Protein AF-A0A3A4P1K6-F1 (afdb_monomer_lite)

Structure (mmCIF, N/CA/C/O backbone):
data_AF-A0A3A4P1K6-F1
#
_entry.id   AF-A0A3A4P1K6-F1
#
loop_
_atom_site.group_PDB
_atom_site.id
_atom_site.type_symbol
_atom_site.label_atom_id
_atom_site.label_alt_id
_atom_site.label_comp_id
_atom_site.label_asym_id
_atom_site.label_entity_id
_atom_site.label_seq_id
_atom_site.pdbx_PDB_ins_code
_atom_site.Cartn_x
_atom_site.Cartn_y
_atom_site.Cartn_z
_atom_site.occupancy
_atom_site.B_iso_or_equiv
_atom_site.auth_seq_id
_atom_site.auth_comp_id
_atom_site.auth_asym_id
_atom_site.auth_atom_id
_atom_site.pdbx_PDB_model_num
ATOM 1 N N . MET A 1 1 ? 15.057 14.856 18.642 1.00 38.28 1 MET A N 1
ATOM 2 C CA . MET A 1 1 ? 14.436 14.208 19.822 1.00 38.28 1 MET A CA 1
ATOM 3 C C . MET A 1 1 ? 13.880 12.799 19.556 1.00 38.28 1 MET A C 1
ATOM 5 O O . MET A 1 1 ? 13.454 12.156 20.499 1.00 38.28 1 MET A O 1
ATOM 9 N N . VAL A 1 2 ? 13.938 12.280 18.318 1.00 32.97 2 VAL A N 1
ATOM 10 C CA . VAL A 1 2 ? 13.450 10.927 17.950 1.00 32.97 2 VAL A CA 1
ATOM 11 C C . VAL A 1 2 ? 14.567 9.862 17.960 1.00 32.97 2 VAL A C 1
ATOM 13 O O . VAL A 1 2 ? 14.297 8.675 18.072 1.00 32.97 2 VAL A O 1
ATOM 16 N N . HIS A 1 3 ? 15.840 10.274 17.950 1.00 30.36 3 HIS A N 1
ATOM 17 C CA . HIS A 1 3 ? 16.989 9.355 17.954 1.00 30.36 3 HIS A CA 1
ATOM 18 C C . HIS A 1 3 ? 17.374 8.797 19.338 1.00 30.36 3 HIS A C 1
ATOM 20 O O . HIS A 1 3 ? 18.148 7.850 19.410 1.00 30.36 3 HIS A O 1
ATOM 26 N N . VAL A 1 4 ? 16.843 9.361 20.430 1.00 37.28 4 VAL A N 1
ATOM 27 C CA . VAL A 1 4 ? 17.218 8.965 21.805 1.00 37.28 4 VAL A CA 1
ATOM 28 C C . VAL A 1 4 ? 16.285 7.876 22.359 1.00 37.28 4 VAL A C 1
ATOM 30 O O . VAL A 1 4 ? 16.738 6.984 23.067 1.00 37.28 4 VAL A O 1
ATOM 33 N N . PHE A 1 5 ? 15.017 7.840 21.931 1.00 34.97 5 PHE A N 1
ATOM 34 C CA . PHE A 1 5 ? 14.046 6.829 22.383 1.00 34.97 5 PHE A CA 1
ATOM 35 C C . PHE A 1 5 ? 14.294 5.419 21.819 1.00 34.97 5 PHE A C 1
ATOM 37 O O . PHE A 1 5 ? 13.953 4.421 22.458 1.00 34.97 5 PHE A O 1
ATOM 44 N N . PHE A 1 6 ? 14.941 5.310 20.654 1.00 35.50 6 PHE A N 1
ATOM 45 C CA . PHE A 1 6 ? 15.318 4.007 20.095 1.00 35.50 6 PHE A CA 1
ATOM 46 C C . PHE A 1 6 ? 16.500 3.364 20.828 1.00 35.50 6 PHE A C 1
ATOM 48 O O . PHE A 1 6 ? 16.615 2.141 20.845 1.00 35.50 6 PHE A O 1
ATOM 55 N N . HIS A 1 7 ? 17.350 4.166 21.475 1.00 33.75 7 HIS A N 1
ATOM 56 C CA . HIS A 1 7 ? 18.523 3.652 22.175 1.00 33.75 7 HIS A CA 1
ATOM 57 C C . HIS A 1 7 ? 18.206 3.208 23.613 1.00 33.75 7 HIS A C 1
ATOM 59 O O . HIS A 1 7 ? 18.855 2.298 24.120 1.00 33.75 7 HIS A O 1
ATOM 65 N N . GLU A 1 8 ? 17.198 3.801 24.259 1.00 35.41 8 GLU A N 1
ATOM 66 C CA . GLU A 1 8 ? 16.856 3.511 25.662 1.00 35.41 8 GLU A CA 1
ATOM 67 C C . GLU A 1 8 ? 15.948 2.275 25.826 1.00 35.41 8 GLU A C 1
ATOM 69 O O . GLU A 1 8 ? 15.990 1.580 26.843 1.00 35.41 8 GLU A O 1
ATOM 74 N N . THR A 1 9 ? 15.172 1.933 24.791 1.00 38.62 9 THR A N 1
ATOM 75 C CA . THR A 1 9 ? 14.277 0.761 24.818 1.00 38.62 9 THR A CA 1
ATOM 76 C C . THR A 1 9 ? 15.032 -0.560 24.601 1.00 38.62 9 THR A C 1
ATOM 78 O O . THR A 1 9 ? 14.600 -1.611 25.076 1.00 38.62 9 THR A O 1
ATOM 81 N N . ILE A 1 10 ? 16.192 -0.524 23.935 1.00 42.84 10 ILE A N 1
ATOM 82 C CA . ILE A 1 10 ? 17.020 -1.717 23.695 1.00 42.84 10 ILE A CA 1
ATOM 83 C C . ILE A 1 10 ? 17.892 -2.033 24.923 1.00 42.84 10 ILE A C 1
ATOM 85 O O . ILE A 1 10 ? 18.035 -3.196 25.287 1.00 42.84 10 ILE A O 1
ATOM 89 N N . THR A 1 11 ? 18.403 -1.034 25.645 1.00 40.47 11 THR A N 1
ATOM 90 C CA . THR A 1 11 ? 19.267 -1.265 26.820 1.00 40.47 11 THR A CA 1
ATOM 91 C C . THR A 1 11 ? 18.530 -1.715 28.082 1.00 40.47 11 THR A C 1
ATOM 93 O O . THR A 1 11 ? 19.155 -2.335 28.936 1.00 40.47 11 THR A O 1
ATOM 96 N N . ARG A 1 12 ? 17.218 -1.470 28.228 1.00 37.78 12 ARG A N 1
ATOM 97 C CA . ARG A 1 12 ? 16.464 -1.955 29.406 1.00 37.78 12 ARG A CA 1
ATOM 98 C C . ARG A 1 12 ? 16.020 -3.417 29.328 1.00 37.78 12 ARG A C 1
ATOM 100 O O . ARG A 1 12 ? 15.840 -4.028 30.374 1.00 37.78 12 ARG A O 1
ATOM 107 N N . ASN A 1 13 ? 15.861 -3.978 28.127 1.00 38.31 13 ASN A N 1
ATOM 108 C CA . ASN A 1 13 ? 15.408 -5.367 27.950 1.00 38.31 13 ASN A CA 1
ATOM 109 C C . ASN A 1 13 ? 16.526 -6.349 27.594 1.00 38.31 13 ASN A C 1
ATOM 111 O O . ASN A 1 13 ? 16.340 -7.557 27.730 1.00 38.31 13 ASN A O 1
ATOM 115 N N . TYR A 1 14 ? 17.694 -5.854 27.192 1.00 40.91 14 TYR A N 1
ATOM 116 C CA . TYR A 1 14 ? 18.878 -6.677 27.015 1.00 40.91 14 TYR A CA 1
ATOM 117 C C . TYR A 1 14 ? 19.865 -6.319 28.115 1.00 40.91 14 TYR A C 1
ATOM 119 O O . TYR A 1 14 ? 20.576 -5.321 28.041 1.00 40.91 14 TYR A O 1
ATOM 127 N N . ASN A 1 15 ? 19.886 -7.148 29.158 1.00 38.94 15 ASN A N 1
ATOM 128 C CA . ASN A 1 15 ? 20.942 -7.163 30.159 1.00 38.94 15 ASN A CA 1
ATOM 129 C C . ASN A 1 15 ? 22.229 -7.632 29.455 1.00 38.94 15 ASN A C 1
ATOM 131 O O . ASN A 1 15 ? 22.574 -8.810 29.501 1.00 38.94 15 ASN A O 1
ATOM 135 N N . ILE A 1 16 ? 22.862 -6.742 28.688 1.00 43.25 16 ILE A N 1
ATOM 136 C CA . ILE A 1 16 ? 24.148 -6.993 28.045 1.00 43.25 16 ILE A CA 1
ATOM 137 C C . ILE A 1 16 ? 25.191 -6.753 29.137 1.00 43.25 16 ILE A C 1
ATOM 139 O O . ILE A 1 16 ? 25.389 -5.598 29.524 1.00 43.25 16 ILE A O 1
ATOM 143 N N . PRO A 1 17 ? 25.843 -7.795 29.683 1.00 39.28 17 PRO A N 1
ATOM 144 C CA . PRO A 1 17 ? 26.952 -7.562 30.584 1.00 39.28 17 PRO A CA 1
ATOM 145 C C . PRO A 1 17 ? 28.043 -6.834 29.796 1.00 39.28 17 PRO A C 1
ATOM 147 O O . PRO A 1 17 ? 28.541 -7.334 28.785 1.00 39.28 17 PRO A O 1
ATOM 150 N N . PHE A 1 18 ? 28.403 -5.638 30.259 1.00 39.28 18 PHE A N 1
ATOM 151 C CA . PHE A 1 18 ? 29.673 -5.015 29.911 1.00 39.28 18 PHE A CA 1
ATOM 152 C C . PHE A 1 18 ? 30.771 -6.003 30.311 1.00 39.28 18 PHE A C 1
ATOM 154 O O . PHE A 1 18 ? 31.048 -6.186 31.497 1.00 39.28 18 PHE A O 1
ATOM 161 N N . TYR A 1 19 ? 31.358 -6.687 29.329 1.00 38.16 19 TYR A N 1
ATOM 162 C CA . TYR A 1 19 ? 32.523 -7.519 29.580 1.00 38.16 19 TYR A CA 1
ATOM 163 C C . TYR A 1 19 ? 33.669 -6.609 30.009 1.00 38.16 19 TYR A C 1
ATOM 165 O O . TYR A 1 19 ? 34.146 -5.766 29.248 1.00 38.16 19 TYR A O 1
ATOM 173 N N . HIS A 1 20 ? 34.060 -6.785 31.269 1.00 38.12 20 HIS A N 1
ATOM 174 C CA . HIS A 1 20 ? 35.291 -6.272 31.833 1.00 38.12 20 HIS A CA 1
ATOM 175 C C . HIS A 1 20 ? 36.467 -6.537 30.889 1.00 38.12 20 HIS A C 1
ATOM 177 O O . HIS A 1 20 ? 36.615 -7.620 30.324 1.00 38.12 20 HIS A O 1
ATOM 183 N N . SER A 1 21 ? 37.307 -5.517 30.770 1.00 40.03 21 SER A N 1
ATOM 184 C CA . SER A 1 21 ? 38.671 -5.552 30.264 1.00 40.03 21 SER A CA 1
ATOM 185 C C . SER A 1 21 ? 39.381 -6.866 30.617 1.00 40.03 21 SER A C 1
ATOM 187 O O . SER A 1 21 ? 39.656 -7.143 31.784 1.00 40.03 21 SER A O 1
ATOM 189 N N . TYR A 1 22 ? 39.698 -7.670 29.600 1.00 44.75 22 TYR A N 1
ATOM 190 C CA . TYR A 1 22 ? 40.575 -8.828 29.757 1.00 44.75 22 TYR A CA 1
ATOM 191 C C . TYR A 1 22 ? 42.005 -8.351 30.062 1.00 44.75 22 TYR A C 1
ATOM 193 O O . TYR A 1 22 ? 42.469 -7.401 29.422 1.00 44.75 22 TYR A O 1
ATOM 201 N N . PRO A 1 23 ? 42.734 -8.989 30.995 1.00 42.12 23 PRO A N 1
ATOM 202 C CA . PRO A 1 23 ? 44.158 -8.734 31.140 1.00 42.12 23 PRO A CA 1
ATOM 203 C C . PRO A 1 23 ? 44.876 -9.167 29.857 1.00 42.12 23 PRO A C 1
ATOM 205 O O . PRO A 1 23 ? 44.583 -10.218 29.285 1.00 42.12 23 PRO A O 1
ATOM 208 N N . ALA A 1 24 ? 45.813 -8.339 29.398 1.00 42.47 24 ALA A N 1
ATOM 209 C CA . ALA A 1 24 ? 46.691 -8.670 28.288 1.00 42.47 24 ALA A CA 1
ATOM 210 C C . ALA A 1 24 ? 47.505 -9.926 28.642 1.00 42.47 24 ALA A C 1
ATOM 212 O O . ALA A 1 24 ? 48.348 -9.891 29.538 1.00 42.47 24 ALA A O 1
ATOM 213 N N . PHE A 1 25 ? 47.246 -11.038 27.951 1.00 45.03 25 PHE A N 1
ATOM 214 C CA . PHE A 1 25 ? 48.090 -12.227 28.031 1.00 45.03 25 PHE A CA 1
ATOM 215 C C . PHE A 1 25 ? 49.339 -12.013 27.163 1.00 45.03 25 PHE A C 1
ATOM 217 O O . PHE A 1 25 ? 49.200 -11.744 25.966 1.00 45.03 25 PHE A O 1
ATOM 224 N N . PRO A 1 26 ? 50.559 -12.133 27.716 1.00 44.44 26 PRO A N 1
ATOM 225 C CA . PRO A 1 26 ? 51.767 -12.101 26.913 1.00 44.44 26 PRO A CA 1
ATOM 226 C C . PRO A 1 26 ? 51.934 -13.452 26.203 1.00 44.44 26 PRO A C 1
ATOM 228 O O . PRO A 1 26 ? 52.017 -14.492 26.846 1.00 44.44 26 PRO A O 1
ATOM 231 N N . GLY A 1 27 ? 51.969 -13.419 24.869 1.00 48.94 27 GLY A N 1
ATOM 232 C CA . GLY A 1 27 ? 52.688 -14.367 24.006 1.00 48.94 27 GLY A CA 1
ATOM 233 C C . GLY A 1 27 ? 52.642 -15.863 24.344 1.00 48.94 27 GLY A C 1
ATOM 234 O O . GLY A 1 27 ? 53.700 -16.475 24.454 1.00 48.94 27 GLY A O 1
ATOM 235 N N . GLY A 1 28 ? 51.456 -16.467 24.441 1.00 49.53 28 GLY A N 1
ATOM 236 C CA . GLY A 1 28 ? 51.294 -17.925 24.476 1.00 49.53 28 GLY A CA 1
ATOM 237 C C . GLY A 1 28 ? 50.147 -18.364 23.570 1.00 49.53 28 GLY A C 1
ATOM 238 O O . GLY A 1 28 ? 49.066 -17.778 23.629 1.00 49.53 28 GLY A O 1
ATOM 239 N N . GLU A 1 29 ? 50.377 -19.360 22.709 1.00 52.00 29 GLU A N 1
ATOM 240 C CA . GLU A 1 29 ? 49.327 -19.967 21.885 1.00 52.00 29 GLU A CA 1
ATOM 241 C C . GLU A 1 29 ? 48.167 -20.426 22.780 1.00 52.00 29 GLU A C 1
ATOM 243 O O . GLU A 1 29 ? 48.364 -21.158 23.752 1.00 52.00 29 GLU A O 1
ATOM 248 N N . ALA A 1 30 ? 46.951 -19.960 22.481 1.00 53.09 30 ALA A N 1
ATOM 249 C CA . ALA A 1 30 ? 45.772 -20.345 23.244 1.00 53.09 30 ALA A CA 1
ATOM 250 C C . ALA A 1 30 ? 45.588 -21.875 23.159 1.00 53.09 30 ALA A C 1
ATOM 252 O O . ALA A 1 30 ? 45.584 -22.415 22.050 1.00 53.09 30 ALA A O 1
ATOM 253 N N . PRO A 1 31 ? 45.418 -22.587 24.290 1.00 57.72 31 PRO A N 1
ATOM 254 C CA . PRO A 1 31 ? 45.276 -24.039 24.285 1.00 57.72 31 PRO A CA 1
ATOM 255 C C . PRO A 1 31 ? 44.075 -24.456 23.424 1.00 57.72 31 PRO A C 1
ATOM 257 O O . PRO A 1 31 ? 43.012 -23.839 23.506 1.00 57.72 31 PRO A O 1
ATOM 260 N N . ASN A 1 32 ? 44.231 -25.511 22.614 1.00 56.47 32 ASN A N 1
ATOM 261 C CA . ASN A 1 32 ? 43.241 -25.962 21.619 1.00 56.47 32 ASN A CA 1
ATOM 262 C C . ASN A 1 32 ? 41.803 -26.090 22.171 1.00 56.47 32 ASN A C 1
ATOM 264 O O . ASN A 1 32 ? 40.848 -25.752 21.473 1.00 56.47 32 ASN A O 1
ATOM 268 N N . GLY A 1 33 ? 41.636 -26.460 23.447 1.00 55.09 33 GLY A N 1
ATOM 269 C CA . GLY A 1 33 ? 40.322 -26.541 24.101 1.00 55.09 33 GLY A CA 1
ATOM 270 C C . GLY A 1 33 ? 39.613 -25.193 24.311 1.00 55.09 33 GLY A C 1
ATOM 271 O O . GLY A 1 33 ? 38.386 -25.145 24.352 1.00 55.09 33 GLY A O 1
ATOM 272 N N . LEU A 1 34 ? 40.346 -24.076 24.390 1.00 52.12 34 LEU A N 1
ATOM 273 C CA . LEU A 1 34 ? 39.760 -22.733 24.483 1.00 52.12 34 LEU A CA 1
ATOM 274 C C . LEU A 1 34 ? 39.200 -22.276 23.127 1.00 52.12 34 LEU A C 1
ATOM 276 O O . LEU A 1 34 ? 38.174 -21.602 23.073 1.00 52.12 34 LEU A O 1
ATOM 280 N N . ARG A 1 35 ? 39.850 -22.693 22.033 1.00 53.69 35 ARG A N 1
ATOM 281 C CA . ARG A 1 35 ? 39.413 -22.442 20.653 1.00 53.69 35 ARG A CA 1
ATOM 282 C C . ARG A 1 35 ? 38.149 -23.233 20.312 1.00 53.69 35 ARG A C 1
ATOM 284 O O . ARG A 1 35 ? 37.217 -22.661 19.756 1.00 53.69 35 ARG A O 1
ATOM 291 N N . GLU A 1 36 ? 38.081 -24.505 20.706 1.00 53.84 36 GLU A N 1
ATOM 292 C CA . GLU A 1 36 ? 36.876 -25.332 20.548 1.00 53.84 36 GLU A CA 1
ATOM 293 C C . GLU A 1 36 ? 35.729 -24.866 21.453 1.00 53.84 36 GLU A C 1
ATOM 295 O O . GLU A 1 36 ? 34.590 -24.786 21.002 1.00 53.84 36 GLU A O 1
ATOM 300 N N . SER A 1 37 ? 36.015 -24.468 22.697 1.00 50.69 37 SER A N 1
ATOM 301 C CA . SER A 1 37 ? 35.022 -23.885 23.612 1.00 50.69 37 SER A CA 1
ATOM 302 C C . SER A 1 37 ? 34.452 -22.564 23.081 1.00 50.69 37 SER A C 1
ATOM 304 O O . SER A 1 37 ? 33.232 -22.392 23.031 1.00 50.69 37 SER A O 1
ATOM 306 N N . MET A 1 38 ? 35.300 -21.651 22.591 1.00 52.09 38 MET A N 1
ATOM 307 C CA . MET A 1 38 ? 34.845 -20.409 21.956 1.00 52.09 38 MET A CA 1
ATOM 308 C C . MET A 1 38 ? 34.076 -20.675 20.660 1.00 52.09 38 MET A C 1
ATOM 310 O O . MET A 1 38 ? 33.035 -20.056 20.456 1.00 52.09 38 MET A O 1
ATOM 314 N N . SER A 1 39 ? 34.528 -21.612 19.818 1.00 53.00 39 SER A N 1
ATOM 315 C CA . SER A 1 39 ? 33.826 -21.969 18.579 1.00 53.00 39 SER A CA 1
ATOM 316 C C . SER A 1 39 ? 32.454 -22.581 18.859 1.00 53.00 39 SER A C 1
ATOM 318 O O . SER A 1 39 ? 31.478 -22.170 18.237 1.00 53.00 39 SER A O 1
ATOM 320 N N . ASN A 1 40 ? 32.359 -23.491 19.833 1.00 54.59 40 ASN A N 1
ATOM 321 C CA . ASN A 1 40 ? 31.102 -24.117 20.241 1.00 54.59 40 ASN A CA 1
ATOM 322 C C . ASN A 1 40 ? 30.148 -23.097 20.875 1.00 54.59 40 ASN A C 1
ATOM 324 O O . ASN A 1 40 ? 28.950 -23.115 20.594 1.00 54.59 40 ASN A O 1
ATOM 328 N N . THR A 1 41 ? 30.661 -22.154 21.668 1.00 57.19 41 THR A N 1
ATOM 329 C CA . THR A 1 41 ? 29.849 -21.084 22.268 1.00 57.19 41 THR A CA 1
ATOM 330 C C . THR A 1 41 ? 29.339 -20.111 21.200 1.00 57.19 41 THR A C 1
ATOM 332 O O . THR A 1 41 ? 28.170 -19.727 21.229 1.00 57.19 41 THR A O 1
ATOM 335 N N . LEU A 1 42 ? 30.165 -19.776 20.201 1.00 56.50 42 LEU A N 1
ATOM 336 C CA . LEU A 1 42 ? 29.775 -18.929 19.071 1.00 56.50 42 LEU A CA 1
ATOM 337 C C . LEU A 1 42 ? 28.679 -19.594 18.226 1.00 56.50 42 LEU A C 1
ATOM 339 O O . LEU A 1 42 ? 27.669 -18.960 17.929 1.00 56.50 42 LEU A O 1
ATOM 343 N N . THR A 1 43 ? 28.815 -20.883 17.895 1.00 60.31 43 THR A N 1
ATOM 344 C CA . THR A 1 43 ? 27.784 -21.628 17.154 1.00 60.31 43 THR A CA 1
ATOM 345 C C . THR A 1 43 ? 26.493 -21.799 17.950 1.00 60.31 43 THR A C 1
ATOM 347 O O . THR A 1 43 ? 25.412 -21.656 17.383 1.00 60.31 43 THR A O 1
ATOM 350 N N . THR A 1 44 ? 26.575 -22.041 19.262 1.00 61.84 44 THR A N 1
ATOM 351 C CA . THR A 1 44 ? 25.380 -22.196 20.114 1.00 61.84 44 THR A CA 1
ATOM 352 C C . THR A 1 44 ? 24.626 -20.873 20.263 1.00 61.84 44 THR A C 1
ATOM 354 O O . THR A 1 44 ? 23.399 -20.852 20.169 1.00 61.84 44 THR A O 1
ATOM 357 N N . ASN A 1 45 ? 25.346 -19.756 20.412 1.00 62.50 45 ASN A N 1
ATOM 358 C CA . ASN A 1 45 ? 24.743 -18.422 20.445 1.00 62.50 45 ASN A CA 1
ATOM 359 C C . ASN A 1 45 ? 24.126 -18.054 19.087 1.00 62.50 45 ASN A C 1
ATOM 361 O O . ASN A 1 45 ? 22.980 -17.623 19.044 1.00 62.50 45 ASN A O 1
ATOM 365 N N . THR A 1 46 ? 24.812 -18.349 17.977 1.00 67.50 46 THR A N 1
ATOM 366 C CA . THR A 1 46 ? 24.296 -18.086 16.621 1.00 67.50 46 THR A CA 1
ATOM 367 C C . THR A 1 46 ? 23.027 -18.894 16.323 1.00 67.50 46 THR A C 1
ATOM 369 O O . THR A 1 46 ? 22.073 -18.364 15.758 1.00 67.50 46 THR A O 1
ATOM 372 N N . MET A 1 47 ? 22.965 -20.167 16.734 1.00 65.25 47 MET A N 1
ATOM 373 C CA . MET A 1 47 ? 21.755 -20.986 16.581 1.00 65.25 47 MET A CA 1
ATOM 374 C C . MET A 1 47 ? 20.599 -20.487 17.456 1.00 65.25 47 MET A C 1
ATOM 376 O O . MET A 1 47 ? 19.448 -20.479 17.013 1.00 65.25 47 MET A O 1
ATOM 380 N N . LYS A 1 48 ? 20.891 -20.034 18.681 1.00 70.81 48 LYS A N 1
ATOM 381 C CA . LYS A 1 48 ? 19.889 -19.437 19.570 1.00 70.81 48 LYS A CA 1
ATOM 382 C C . LYS A 1 48 ? 19.331 -18.143 18.974 1.00 70.81 48 LYS A C 1
ATOM 384 O O . LYS A 1 48 ? 18.110 -17.995 18.914 1.00 70.81 48 LYS A O 1
ATOM 389 N N . ASP A 1 49 ? 20.184 -17.276 18.443 1.00 74.44 49 ASP A N 1
ATOM 390 C CA . ASP A 1 49 ? 19.779 -16.024 17.797 1.00 74.44 49 ASP A CA 1
ATOM 391 C C . ASP A 1 49 ? 18.963 -16.276 16.521 1.00 74.44 49 ASP A C 1
ATOM 393 O O . ASP A 1 49 ? 17.934 -15.632 16.303 1.00 74.44 49 ASP A O 1
ATOM 397 N N . LEU A 1 50 ? 19.341 -17.285 15.727 1.00 77.31 50 LEU A N 1
ATOM 398 C CA . LEU A 1 50 ? 18.576 -17.708 14.554 1.00 77.31 50 LEU A CA 1
ATOM 399 C C . LEU A 1 50 ? 17.180 -18.223 14.941 1.00 77.31 50 LEU A C 1
ATOM 401 O O . LEU A 1 50 ? 16.194 -17.874 14.295 1.00 77.31 50 LEU A O 1
ATOM 405 N N . SER A 1 51 ? 17.074 -19.016 16.012 1.00 79.25 51 SER A N 1
ATOM 406 C CA . SER A 1 51 ? 15.787 -19.543 16.490 1.00 79.25 51 SER A CA 1
ATOM 407 C C . SER A 1 51 ? 14.857 -18.438 17.010 1.00 79.25 51 SER A C 1
ATOM 409 O O . SER A 1 51 ? 13.650 -18.462 16.758 1.00 79.25 51 SER A O 1
ATOM 411 N N . ILE A 1 52 ? 15.420 -17.424 17.678 1.00 82.56 52 ILE A N 1
ATOM 412 C CA . ILE A 1 52 ? 14.684 -16.242 18.141 1.00 82.56 52 ILE A CA 1
ATOM 413 C C . ILE A 1 52 ? 14.207 -15.427 16.937 1.00 82.56 52 ILE A C 1
ATOM 415 O O . ILE A 1 52 ? 13.036 -15.049 16.879 1.00 82.56 52 ILE A O 1
ATOM 419 N N . LEU A 1 53 ? 15.076 -15.209 15.945 1.00 80.31 53 LEU A N 1
ATOM 420 C CA . LEU A 1 53 ? 14.725 -14.515 14.709 1.00 80.31 53 LEU A CA 1
ATOM 421 C C . LEU A 1 53 ? 13.595 -15.235 13.963 1.00 80.31 53 LEU A C 1
ATOM 423 O O . LEU A 1 53 ? 12.600 -14.604 13.616 1.00 80.31 53 LEU A O 1
ATOM 427 N N . GLN A 1 54 ? 13.700 -16.552 13.769 1.00 82.94 54 GLN A N 1
ATOM 428 C CA . GLN A 1 54 ? 12.665 -17.359 13.114 1.00 82.94 54 GLN A CA 1
ATOM 429 C C . GLN A 1 54 ? 11.323 -17.267 13.842 1.00 82.94 54 GLN A C 1
ATOM 431 O O . GLN A 1 54 ? 10.290 -17.066 13.205 1.00 82.94 54 GLN A O 1
ATOM 436 N N . LYS A 1 55 ? 11.328 -17.354 15.178 1.00 86.44 55 LYS A N 1
ATOM 437 C CA . LYS A 1 55 ? 10.113 -17.211 15.987 1.00 86.44 55 LYS A CA 1
ATOM 438 C C . LYS A 1 55 ? 9.498 -15.818 15.842 1.00 86.44 55 LYS A C 1
ATOM 440 O O . LYS A 1 55 ? 8.283 -15.698 15.699 1.00 86.44 55 LYS A O 1
ATOM 445 N N . ASN A 1 56 ? 10.321 -14.772 15.835 1.00 83.69 56 ASN A N 1
ATOM 446 C CA . ASN A 1 56 ? 9.859 -13.397 15.652 1.00 83.69 56 ASN A CA 1
ATOM 447 C C . ASN A 1 56 ? 9.262 -13.179 14.257 1.00 83.69 56 ASN A C 1
ATOM 449 O O . ASN A 1 56 ? 8.199 -12.574 14.141 1.00 83.69 56 ASN A O 1
ATOM 453 N N . VAL A 1 57 ? 9.891 -13.725 13.213 1.00 82.62 57 VAL A N 1
ATOM 454 C CA . VAL A 1 57 ? 9.371 -13.676 11.839 1.00 82.62 57 VAL A CA 1
ATOM 455 C C . VAL A 1 57 ? 8.057 -14.449 11.723 1.00 82.62 57 VAL A C 1
ATOM 457 O O . VAL A 1 57 ? 7.099 -13.930 11.161 1.00 82.62 57 VAL A O 1
ATOM 460 N N . ALA A 1 58 ? 7.961 -15.650 12.298 1.00 85.38 58 ALA A N 1
ATOM 461 C CA . ALA A 1 58 ? 6.726 -16.432 12.284 1.00 85.38 58 ALA A CA 1
ATOM 462 C C . ALA A 1 58 ? 5.575 -15.701 12.996 1.00 85.38 58 ALA A C 1
ATOM 464 O O . ALA A 1 58 ? 4.463 -15.633 12.472 1.00 85.38 58 ALA A O 1
ATOM 465 N N . ASN A 1 59 ? 5.851 -15.091 14.153 1.00 86.56 59 ASN A N 1
ATOM 466 C CA . ASN A 1 59 ? 4.881 -14.264 14.872 1.00 86.56 59 ASN A CA 1
ATOM 467 C C . ASN A 1 59 ? 4.453 -13.044 14.049 1.00 86.56 59 ASN A C 1
ATOM 469 O O . ASN A 1 59 ? 3.272 -12.702 14.026 1.00 86.56 59 ASN A O 1
ATOM 473 N N . PHE A 1 60 ? 5.400 -12.407 13.358 1.00 83.56 60 PHE A N 1
ATOM 474 C CA . PHE A 1 60 ? 5.125 -11.281 12.477 1.00 83.56 60 PHE A CA 1
ATOM 475 C C . PHE A 1 60 ? 4.200 -11.681 11.319 1.00 83.56 60 PHE A C 1
ATOM 477 O O . PHE A 1 60 ? 3.167 -11.048 11.113 1.00 83.56 60 PHE A O 1
ATOM 484 N N . VAL A 1 61 ? 4.530 -12.761 10.604 1.00 86.12 61 VAL A N 1
ATOM 485 C CA . VAL A 1 61 ? 3.726 -13.279 9.483 1.00 86.12 61 VAL A CA 1
ATOM 486 C C . VAL A 1 61 ? 2.327 -13.662 9.951 1.00 86.12 61 VAL A C 1
ATOM 488 O O . VAL A 1 61 ? 1.346 -13.316 9.297 1.00 86.12 61 VAL A O 1
ATOM 491 N N . ARG A 1 62 ? 2.219 -14.328 11.105 1.00 89.12 62 ARG A N 1
ATOM 492 C CA . ARG A 1 62 ? 0.928 -14.676 11.698 1.00 89.12 62 ARG A CA 1
ATOM 493 C C . ARG A 1 62 ? 0.093 -13.430 11.988 1.00 89.12 62 ARG A C 1
ATOM 495 O O . ARG A 1 62 ? -1.056 -13.373 11.569 1.00 89.12 62 ARG A O 1
ATOM 502 N N . ARG A 1 63 ? 0.672 -12.421 12.644 1.00 87.69 63 ARG A N 1
ATOM 503 C CA . ARG A 1 63 ? -0.031 -11.170 12.963 1.00 87.69 63 ARG A CA 1
ATOM 504 C C . ARG A 1 63 ? -0.451 -10.415 11.706 1.00 87.69 63 ARG A C 1
ATOM 506 O O . ARG A 1 63 ? -1.564 -9.910 11.633 1.00 87.69 63 ARG A O 1
ATOM 513 N N . TYR A 1 64 ? 0.409 -10.385 10.694 1.00 86.81 64 TYR A N 1
ATOM 514 C CA . TYR A 1 64 ? 0.079 -9.818 9.392 1.00 86.81 64 TYR A CA 1
ATOM 515 C C . TYR A 1 64 ? -1.110 -10.544 8.743 1.00 86.81 64 TYR A C 1
ATOM 517 O O . TYR A 1 64 ? -2.058 -9.895 8.307 1.00 86.81 64 TYR A O 1
ATOM 525 N N . ALA A 1 65 ? -1.105 -11.881 8.738 1.00 87.06 65 ALA A N 1
ATOM 526 C CA . ALA A 1 65 ? -2.207 -12.683 8.211 1.00 87.06 65 ALA A CA 1
ATOM 527 C C . ALA A 1 65 ? -3.510 -12.471 8.996 1.00 87.06 65 ALA A C 1
ATOM 529 O O . ALA A 1 65 ? -4.568 -12.373 8.386 1.00 87.06 65 ALA A O 1
ATOM 530 N N . GLU A 1 66 ? -3.443 -12.343 10.323 1.00 89.94 66 GLU A N 1
ATOM 531 C CA . GLU A 1 66 ? -4.596 -12.028 11.176 1.00 89.94 66 GLU A CA 1
ATOM 532 C C . GLU A 1 66 ? -5.191 -10.648 10.844 1.00 89.94 66 GLU A C 1
ATOM 534 O O . GLU A 1 66 ? -6.412 -10.517 10.751 1.00 89.94 66 GLU A O 1
ATOM 539 N N . ILE A 1 67 ? -4.353 -9.634 10.589 1.00 89.19 67 ILE A N 1
ATOM 540 C CA . ILE A 1 67 ? -4.803 -8.302 10.147 1.00 89.19 67 ILE A CA 1
ATOM 541 C C . ILE A 1 67 ? -5.494 -8.390 8.785 1.00 89.19 67 ILE A C 1
ATOM 543 O O . ILE A 1 67 ? -6.609 -7.896 8.633 1.00 89.19 67 ILE A O 1
ATOM 547 N N . VAL A 1 68 ? -4.851 -9.028 7.801 1.00 88.50 68 VAL A N 1
ATOM 548 C CA . VAL A 1 68 ? -5.416 -9.186 6.452 1.00 88.50 68 VAL A CA 1
ATOM 549 C C . VAL A 1 68 ? -6.737 -9.948 6.516 1.00 88.50 68 VAL A C 1
ATOM 551 O O . VAL A 1 68 ? -7.722 -9.505 5.936 1.00 88.50 68 VAL A O 1
ATOM 554 N N . HIS A 1 69 ? -6.780 -11.054 7.261 1.00 89.38 69 HIS A N 1
ATOM 555 C CA . HIS A 1 69 ? -7.992 -11.836 7.461 1.00 89.38 69 HIS A CA 1
ATOM 556 C C . HIS A 1 69 ? -9.102 -10.982 8.075 1.00 89.38 69 HIS A C 1
ATOM 558 O O . HIS A 1 69 ? -10.198 -10.964 7.534 1.00 89.38 69 HIS A O 1
ATOM 564 N N . GLY A 1 70 ? -8.814 -10.220 9.137 1.00 88.25 70 GLY A N 1
ATOM 565 C CA . GLY A 1 70 ? -9.787 -9.325 9.765 1.00 88.25 70 GLY A CA 1
ATOM 566 C C . GLY A 1 70 ? -10.371 -8.297 8.793 1.00 88.25 70 GLY A C 1
ATOM 567 O O . GLY A 1 70 ? -11.589 -8.149 8.734 1.00 88.25 70 GLY A O 1
ATOM 568 N N . ILE A 1 71 ? -9.523 -7.649 7.985 1.00 88.88 71 ILE A N 1
ATOM 569 C CA . ILE A 1 71 ? -9.968 -6.680 6.970 1.00 88.88 71 ILE A CA 1
ATOM 570 C C . ILE A 1 71 ? -10.852 -7.350 5.905 1.00 88.88 71 ILE A C 1
ATOM 572 O O . ILE A 1 71 ? -11.815 -6.744 5.442 1.00 88.88 71 ILE A O 1
ATOM 576 N N . LEU A 1 72 ? -10.534 -8.585 5.507 1.00 87.19 72 LEU A N 1
ATOM 577 C CA . LEU A 1 72 ? -11.274 -9.307 4.469 1.00 87.19 72 LEU A CA 1
ATOM 578 C C . LEU A 1 72 ? -12.587 -9.922 4.969 1.00 87.19 72 LEU A C 1
ATOM 580 O O . LEU A 1 72 ? -13.540 -9.991 4.196 1.00 87.19 72 LEU A O 1
ATOM 584 N N . THR A 1 73 ? -12.650 -10.389 6.219 1.00 89.56 73 THR A N 1
ATOM 585 C CA . THR A 1 73 ? -13.858 -11.029 6.762 1.00 89.56 73 THR A CA 1
ATOM 586 C C . THR A 1 73 ? -14.884 -10.031 7.270 1.00 89.56 73 THR A C 1
ATOM 588 O O . THR A 1 73 ? -16.072 -10.230 7.045 1.00 89.56 73 THR A O 1
ATOM 591 N N . ASP A 1 74 ? -14.439 -8.985 7.969 1.00 89.19 74 ASP A N 1
ATOM 592 C CA . ASP A 1 74 ? -15.326 -7.968 8.534 1.00 89.19 74 ASP A CA 1
ATOM 593 C C . ASP A 1 74 ? -14.591 -6.616 8.612 1.00 89.19 74 ASP A C 1
ATOM 595 O O . ASP A 1 74 ? -14.028 -6.257 9.655 1.00 89.19 74 ASP A O 1
ATOM 599 N N . PRO A 1 75 ? -14.542 -5.861 7.496 1.00 85.81 75 PRO A N 1
ATOM 600 C CA . PRO A 1 75 ? -13.824 -4.591 7.447 1.00 85.81 75 PRO A CA 1
ATOM 601 C C . PRO A 1 75 ? -14.412 -3.565 8.421 1.00 85.81 75 PRO A C 1
ATOM 603 O O . PRO A 1 75 ? -13.661 -2.796 9.018 1.00 85.81 75 PRO A O 1
ATOM 606 N N . VAL A 1 76 ? -15.733 -3.576 8.621 1.00 86.62 76 VAL A N 1
ATOM 607 C CA . VAL A 1 76 ? -16.447 -2.657 9.519 1.00 86.62 76 VAL A CA 1
ATOM 608 C C . VAL A 1 76 ? -15.970 -2.861 10.955 1.00 86.62 76 VAL A C 1
ATOM 610 O O . VAL A 1 76 ? -15.408 -1.946 11.563 1.00 86.62 76 VAL A O 1
ATOM 613 N N . LEU A 1 77 ? -16.093 -4.087 11.470 1.00 87.31 77 LEU A N 1
ATOM 614 C CA . LEU A 1 77 ? -15.674 -4.421 12.831 1.00 87.31 77 LEU A CA 1
ATOM 615 C C . LEU A 1 77 ? -14.163 -4.238 13.020 1.00 87.31 77 LEU A C 1
ATOM 617 O O . LEU A 1 77 ? -13.705 -3.810 14.084 1.00 87.31 77 LEU A O 1
ATOM 621 N N . PHE A 1 78 ? -13.363 -4.534 11.992 1.00 89.50 78 PHE A N 1
ATOM 622 C CA . PHE A 1 78 ? -11.927 -4.298 12.045 1.00 89.50 78 PHE A CA 1
ATOM 623 C C . PHE A 1 78 ? -11.617 -2.814 12.264 1.00 89.50 78 PHE A C 1
ATOM 625 O O . PHE A 1 78 ? -10.903 -2.485 13.213 1.00 89.50 78 PHE A O 1
ATOM 632 N N . PHE A 1 79 ? -12.151 -1.916 11.430 1.00 86.88 79 PHE A N 1
ATOM 633 C CA . PHE A 1 79 ? -11.835 -0.490 11.511 1.00 86.88 79 PHE A CA 1
ATOM 634 C C . PHE A 1 79 ? -12.359 0.162 12.794 1.00 86.88 79 PHE A C 1
ATOM 636 O O . PHE A 1 79 ? -11.622 0.964 13.370 1.00 86.88 79 PHE A O 1
ATOM 643 N N . GLN A 1 80 ? -13.531 -0.240 13.299 1.00 85.06 80 GLN A N 1
ATOM 644 C CA . GLN A 1 80 ? -14.038 0.191 14.611 1.00 85.06 80 GLN A CA 1
ATOM 645 C C . GLN A 1 80 ? -13.060 -0.154 15.747 1.00 85.06 80 GLN A C 1
ATOM 647 O O . GLN A 1 80 ? -12.705 0.692 16.568 1.00 85.06 80 GLN A O 1
ATOM 652 N N . ASN A 1 81 ? -12.544 -1.388 15.760 1.00 85.00 81 ASN A N 1
ATOM 653 C CA . ASN A 1 81 ? -11.590 -1.852 16.774 1.00 85.00 81 ASN A CA 1
ATOM 654 C C . ASN A 1 81 ? -10.217 -1.170 16.677 1.00 85.00 81 ASN A C 1
ATOM 656 O O . ASN A 1 81 ? -9.392 -1.269 17.595 1.00 85.00 81 ASN A O 1
ATOM 660 N N . GLN A 1 82 ? -9.931 -0.497 15.561 1.00 81.00 82 GLN A N 1
ATOM 661 C CA . GLN A 1 82 ? -8.703 0.260 15.407 1.00 81.00 82 GLN A CA 1
ATOM 662 C C . GLN A 1 82 ? -8.836 1.693 15.930 1.00 81.00 82 GLN A C 1
ATOM 664 O O . GLN A 1 82 ? -7.839 2.158 16.471 1.00 81.00 82 GLN A O 1
ATOM 669 N N . GLY A 1 83 ? -9.987 2.369 15.881 1.00 66.69 83 GLY A N 1
ATOM 670 C CA . GLY A 1 83 ? -10.122 3.798 16.227 1.00 66.69 83 GLY A CA 1
ATOM 671 C C . GLY A 1 83 ? -9.480 4.243 17.551 1.00 66.69 83 GLY A C 1
ATOM 672 O O . GLY A 1 83 ? -8.849 5.293 17.606 1.00 66.69 83 GLY A O 1
ATOM 673 N N . GLY A 1 84 ? -9.532 3.410 18.597 1.00 68.94 84 GLY A N 1
ATOM 674 C CA . GLY A 1 84 ? -9.043 3.761 19.940 1.00 68.94 84 GLY A CA 1
ATOM 675 C C . GLY A 1 84 ? -7.548 3.555 20.228 1.00 68.94 84 GLY A C 1
ATOM 676 O O . GLY A 1 84 ? -7.108 3.851 21.337 1.00 68.94 84 GLY A O 1
ATOM 677 N N . LYS A 1 85 ? -6.746 3.013 19.298 1.00 78.31 85 LYS A N 1
ATOM 678 C CA . LYS A 1 85 ? -5.311 2.755 19.572 1.00 78.31 85 LYS A CA 1
ATOM 679 C C . LYS A 1 85 ? -4.419 3.959 19.237 1.00 78.31 85 LYS A C 1
ATOM 681 O O . LYS A 1 85 ? -4.656 4.692 18.281 1.00 78.31 85 LYS A O 1
ATOM 686 N N . THR A 1 86 ? -3.330 4.114 19.979 1.00 74.00 86 THR A N 1
ATOM 687 C CA . THR A 1 86 ? -2.361 5.209 19.788 1.00 74.00 86 THR A CA 1
ATOM 688 C C . THR A 1 86 ? -1.095 4.786 19.041 1.00 74.00 86 THR A C 1
ATOM 690 O O . THR A 1 86 ? -0.311 5.642 18.639 1.00 74.00 86 THR A O 1
ATOM 693 N N . ASP A 1 87 ? -0.888 3.483 18.829 1.00 82.31 87 ASP A N 1
ATOM 694 C CA . ASP A 1 87 ? 0.320 2.971 18.180 1.00 82.31 87 ASP A CA 1
ATOM 695 C C . ASP A 1 87 ? 0.298 3.174 16.654 1.00 82.31 87 ASP A C 1
ATOM 697 O O . ASP A 1 87 ? -0.681 2.862 15.967 1.00 82.31 87 ASP A O 1
ATOM 701 N N . LEU A 1 88 ? 1.418 3.678 16.134 1.00 84.81 88 LEU A N 1
ATOM 702 C CA . LEU A 1 88 ? 1.675 3.907 14.715 1.00 84.81 88 LEU A CA 1
ATOM 703 C C . LEU A 1 88 ? 2.661 2.900 14.113 1.00 84.81 88 LEU A C 1
ATOM 705 O O . LEU A 1 88 ? 2.729 2.791 12.888 1.00 84.81 88 LEU A O 1
ATOM 709 N N . ALA A 1 89 ? 3.430 2.172 14.925 1.00 85.38 89 ALA A N 1
ATOM 710 C CA . ALA A 1 89 ? 4.496 1.310 14.422 1.00 85.38 89 ALA A CA 1
ATOM 711 C C . ALA A 1 89 ? 3.937 0.155 13.578 1.00 85.38 89 ALA A C 1
ATOM 713 O O . ALA A 1 89 ? 4.332 -0.020 12.425 1.00 85.38 89 ALA A O 1
ATOM 714 N N . GLU A 1 90 ? 2.965 -0.583 14.118 1.00 87.25 90 GLU A N 1
ATOM 715 C CA . GLU A 1 90 ? 2.271 -1.674 13.422 1.00 87.25 90 GLU A CA 1
ATOM 716 C C . GLU A 1 90 ? 1.637 -1.248 12.079 1.00 87.25 90 GLU A C 1
ATOM 718 O O . GLU A 1 90 ? 1.972 -1.853 11.057 1.00 87.25 90 GLU A O 1
ATOM 723 N N . PRO A 1 91 ? 0.796 -0.196 12.012 1.00 87.56 91 PRO A N 1
ATOM 724 C CA . PRO A 1 91 ? 0.193 0.244 10.754 1.00 87.56 91 PRO A CA 1
ATOM 725 C C . PRO A 1 91 ? 1.236 0.763 9.754 1.00 87.56 91 PRO A C 1
ATOM 727 O O . PRO A 1 91 ? 1.104 0.512 8.557 1.00 87.56 91 PRO A O 1
ATOM 730 N N . THR A 1 92 ? 2.306 1.417 10.217 1.00 88.38 92 THR A N 1
ATOM 731 C CA . THR A 1 92 ? 3.395 1.873 9.334 1.00 88.38 92 THR A CA 1
ATOM 732 C C . THR A 1 92 ? 4.114 0.691 8.686 1.00 88.38 92 THR A C 1
ATOM 734 O O . THR A 1 92 ? 4.317 0.683 7.473 1.00 88.38 92 THR A O 1
ATOM 737 N N . ILE A 1 93 ? 4.474 -0.328 9.475 1.00 87.69 93 ILE A N 1
ATOM 738 C CA . ILE A 1 93 ? 5.132 -1.543 8.970 1.00 87.69 93 ILE A CA 1
ATOM 739 C C . ILE A 1 93 ? 4.201 -2.286 8.005 1.00 87.69 93 ILE A C 1
ATOM 741 O O . ILE A 1 93 ? 4.642 -2.739 6.950 1.00 87.69 93 ILE A O 1
ATOM 745 N N . PHE A 1 94 ? 2.908 -2.362 8.329 1.00 89.12 94 PHE A N 1
ATOM 746 C CA . PHE A 1 94 ? 1.899 -2.977 7.472 1.00 89.12 94 PHE A CA 1
ATOM 747 C C . PHE A 1 94 ? 1.809 -2.282 6.104 1.00 89.12 94 PHE A C 1
ATOM 749 O O . PHE A 1 94 ? 1.933 -2.939 5.069 1.00 89.12 94 PHE A O 1
ATOM 756 N N . ALA A 1 95 ? 1.680 -0.951 6.085 1.00 87.94 95 ALA A N 1
ATOM 757 C CA . ALA A 1 95 ? 1.637 -0.171 4.849 1.00 87.94 95 ALA A CA 1
ATOM 758 C C . ALA A 1 95 ? 2.940 -0.276 4.048 1.00 87.94 95 ALA A C 1
ATOM 760 O O . ALA A 1 95 ? 2.912 -0.458 2.831 1.00 87.94 95 ALA A O 1
ATOM 761 N N . PHE A 1 96 ? 4.086 -0.222 4.730 1.00 87.00 96 PHE A N 1
ATOM 762 C CA . PHE A 1 96 ? 5.396 -0.391 4.109 1.00 87.00 96 PHE A CA 1
ATOM 763 C C . PHE A 1 96 ? 5.492 -1.724 3.362 1.00 87.00 96 PHE A C 1
ATOM 765 O O . PHE A 1 96 ? 5.902 -1.751 2.203 1.00 87.00 96 PHE A O 1
ATOM 772 N N . ILE A 1 97 ? 5.059 -2.819 3.990 1.00 87.00 97 ILE A N 1
ATOM 773 C CA . ILE A 1 97 ? 5.059 -4.153 3.381 1.00 87.00 97 ILE A CA 1
ATOM 774 C C . ILE A 1 97 ? 4.119 -4.207 2.184 1.00 87.00 97 ILE A C 1
ATOM 776 O O . ILE A 1 97 ? 4.542 -4.668 1.128 1.00 87.00 97 ILE A O 1
ATOM 780 N N . ASN A 1 98 ? 2.899 -3.681 2.297 1.00 85.44 98 ASN A N 1
ATOM 781 C CA . ASN A 1 98 ? 1.939 -3.684 1.188 1.00 85.44 98 ASN A CA 1
ATOM 782 C C . ASN A 1 98 ? 2.399 -2.851 -0.013 1.00 85.44 98 ASN A C 1
ATOM 784 O O . ASN A 1 98 ? 2.043 -3.168 -1.143 1.00 85.44 98 ASN A O 1
ATOM 788 N N . ILE A 1 99 ? 3.204 -1.808 0.205 1.00 82.50 99 ILE A N 1
ATOM 789 C CA . ILE A 1 99 ? 3.796 -1.006 -0.875 1.00 82.50 99 ILE A CA 1
ATOM 790 C C . ILE A 1 99 ? 5.047 -1.690 -1.449 1.00 82.50 99 ILE A C 1
ATOM 792 O O . ILE A 1 99 ? 5.290 -1.628 -2.658 1.00 82.50 99 ILE A O 1
ATOM 796 N N . LEU A 1 100 ? 5.867 -2.318 -0.601 1.00 82.94 100 LEU A N 1
ATOM 797 C CA . LEU A 1 100 ? 7.154 -2.894 -0.991 1.00 82.94 100 LEU A CA 1
ATOM 798 C C . LEU A 1 100 ? 7.011 -4.262 -1.673 1.00 82.94 100 LEU A C 1
ATOM 800 O O . LEU A 1 100 ? 7.653 -4.493 -2.697 1.00 82.94 100 LEU A O 1
ATOM 804 N N . PHE A 1 101 ? 6.183 -5.163 -1.138 1.00 82.31 101 PHE A N 1
ATOM 805 C CA . PHE A 1 101 ? 6.065 -6.544 -1.626 1.00 82.31 101 PHE A CA 1
ATOM 806 C C . PHE A 1 101 ? 5.668 -6.638 -3.101 1.00 82.31 101 PHE A C 1
ATOM 808 O O . PHE A 1 101 ? 6.377 -7.318 -3.847 1.00 82.31 101 PHE A O 1
ATOM 815 N N . PRO A 1 102 ? 4.617 -5.936 -3.571 1.00 76.44 102 PRO A N 1
ATOM 816 C CA . PRO A 1 102 ? 4.257 -5.959 -4.984 1.00 76.44 102 PRO A CA 1
ATOM 817 C C . PRO A 1 102 ? 5.412 -5.509 -5.883 1.00 76.44 102 PRO A C 1
ATOM 819 O O . PRO A 1 102 ? 5.634 -6.081 -6.944 1.00 76.44 102 PRO A O 1
ATOM 822 N N . LYS A 1 103 ? 6.210 -4.530 -5.444 1.00 73.75 103 LYS A N 1
ATOM 823 C CA . LYS A 1 103 ? 7.349 -4.018 -6.219 1.00 73.75 103 LYS A CA 1
ATOM 824 C C . LYS A 1 103 ? 8.509 -4.986 -6.269 1.00 73.75 103 LYS A C 1
ATOM 826 O O . LYS A 1 103 ? 9.102 -5.138 -7.330 1.00 73.75 103 LYS A O 1
ATOM 831 N N . LEU A 1 104 ? 8.823 -5.636 -5.151 1.00 76.94 104 LEU A N 1
ATOM 832 C CA . LEU A 1 104 ? 9.823 -6.699 -5.128 1.00 76.94 104 LEU A CA 1
ATOM 833 C C . LEU A 1 104 ? 9.395 -7.857 -6.027 1.00 76.94 104 LEU A C 1
ATOM 835 O O . LEU A 1 104 ? 10.221 -8.373 -6.772 1.00 76.94 104 LEU A O 1
ATOM 839 N N . PHE A 1 105 ? 8.107 -8.207 -6.024 1.00 75.62 105 PHE A N 1
ATOM 840 C CA . PHE A 1 105 ? 7.568 -9.225 -6.919 1.00 75.62 105 PHE A CA 1
ATOM 841 C C . PHE A 1 105 ? 7.705 -8.827 -8.395 1.00 75.62 105 PHE A C 1
ATOM 843 O O . PHE A 1 105 ? 8.241 -9.600 -9.184 1.00 75.62 105 PHE A O 1
ATOM 850 N N . TYR A 1 106 ? 7.306 -7.604 -8.768 1.00 70.38 106 TYR A N 1
ATOM 851 C CA . TYR A 1 106 ? 7.498 -7.085 -10.128 1.00 70.38 106 TYR A CA 1
ATOM 852 C C . TYR A 1 106 ? 8.980 -7.036 -10.517 1.00 70.38 106 TYR A C 1
ATOM 854 O O . TYR A 1 106 ? 9.352 -7.504 -11.589 1.00 70.38 106 TYR A O 1
ATOM 862 N N . ALA A 1 107 ? 9.849 -6.518 -9.651 1.00 70.31 107 ALA A N 1
ATOM 863 C CA . ALA A 1 107 ? 11.278 -6.478 -9.928 1.00 70.31 107 ALA A CA 1
ATOM 864 C C . ALA A 1 107 ? 11.874 -7.875 -10.088 1.00 70.31 107 ALA A C 1
ATOM 866 O O . ALA A 1 107 ? 12.724 -8.039 -10.949 1.00 70.31 107 ALA A O 1
ATOM 867 N N . LEU A 1 108 ? 11.418 -8.874 -9.327 1.00 73.44 108 LEU A N 1
ATOM 868 C CA . LEU A 1 108 ? 11.859 -10.260 -9.475 1.00 73.44 108 LEU A CA 1
ATOM 869 C C . LEU A 1 108 ? 11.359 -10.881 -10.788 1.00 73.44 108 LEU A C 1
ATOM 871 O O . LEU A 1 108 ? 12.131 -11.540 -11.478 1.00 73.44 108 LEU A O 1
ATOM 875 N N . LEU A 1 109 ? 10.097 -10.636 -11.158 1.00 71.62 109 LEU A N 1
ATOM 876 C CA . LEU A 1 109 ? 9.496 -11.149 -12.394 1.00 71.62 109 LEU A CA 1
ATOM 877 C C . LEU A 1 109 ? 10.187 -10.584 -13.645 1.00 71.62 109 LEU A C 1
ATOM 879 O O . LEU A 1 109 ? 10.405 -11.302 -14.617 1.00 71.62 109 LEU A O 1
ATOM 883 N N . PHE A 1 110 ? 10.562 -9.303 -13.607 1.00 65.50 110 PHE A N 1
ATOM 884 C CA . PHE A 1 110 ? 11.218 -8.604 -14.715 1.00 65.50 110 PHE A CA 1
ATOM 885 C C . PHE A 1 110 ? 12.749 -8.519 -14.570 1.00 65.50 110 PHE A C 1
ATOM 887 O O . PHE A 1 110 ? 13.420 -8.030 -15.481 1.00 65.50 110 PHE A O 1
ATOM 894 N N . ALA A 1 111 ? 13.328 -9.056 -13.486 1.00 65.25 111 ALA A N 1
ATOM 895 C CA . ALA A 1 111 ? 14.771 -9.060 -13.217 1.00 65.25 111 ALA A CA 1
ATOM 896 C C . ALA A 1 111 ? 15.629 -9.567 -14.392 1.00 65.25 111 ALA A C 1
ATOM 898 O O . ALA A 1 111 ? 16.645 -8.926 -14.667 1.00 65.25 111 ALA A O 1
ATOM 899 N N . PRO A 1 112 ? 15.246 -10.635 -15.130 1.00 61.56 112 PRO A N 1
ATOM 900 C CA . PRO A 1 112 ? 16.035 -11.117 -16.267 1.00 61.56 112 PRO A CA 1
ATOM 901 C C . PRO A 1 112 ? 16.116 -10.116 -17.429 1.00 61.56 112 PRO A C 1
ATOM 903 O O . PRO A 1 112 ? 17.039 -10.180 -18.233 1.00 61.56 112 PRO A O 1
ATOM 906 N N . ILE A 1 113 ? 15.150 -9.199 -17.525 1.00 60.12 113 ILE A N 1
ATOM 907 C CA . ILE A 1 113 ? 15.001 -8.238 -18.627 1.00 60.12 113 ILE A CA 1
ATOM 908 C C . ILE A 1 113 ? 15.666 -6.897 -18.270 1.00 60.12 113 ILE A C 1
ATOM 910 O O . ILE A 1 113 ? 16.140 -6.175 -19.143 1.00 60.12 113 ILE A O 1
ATOM 914 N N . THR A 1 114 ? 15.740 -6.564 -16.979 1.00 56.84 114 THR A N 1
ATOM 915 C CA . THR A 1 114 ? 16.183 -5.256 -16.475 1.00 56.84 114 THR A CA 1
ATOM 916 C C . THR A 1 114 ? 17.413 -5.381 -15.566 1.00 56.84 114 THR A C 1
ATOM 918 O O . THR A 1 114 ? 17.329 -5.155 -14.356 1.00 56.84 114 THR A O 1
ATOM 921 N N . LEU A 1 115 ? 18.570 -5.758 -16.117 1.00 54.44 115 LEU A N 1
ATOM 922 C CA . LEU A 1 115 ? 19.844 -5.780 -15.380 1.00 54.44 115 LEU A CA 1
ATOM 923 C C . LEU A 1 115 ? 20.207 -4.362 -14.877 1.00 54.44 115 LEU A C 1
ATOM 925 O O . LEU A 1 115 ? 20.320 -3.423 -15.662 1.00 54.44 115 LEU A O 1
ATOM 929 N N . GLY A 1 116 ? 20.368 -4.193 -13.558 1.00 53.47 116 GLY A N 1
ATOM 930 C CA . GLY A 1 116 ? 20.912 -2.993 -12.890 1.00 53.47 116 GLY A CA 1
ATOM 931 C C . GLY A 1 116 ? 19.997 -1.759 -12.812 1.00 53.47 116 GLY A C 1
ATOM 932 O O . GLY A 1 116 ? 19.837 -1.184 -11.734 1.00 53.47 116 GLY A O 1
ATOM 933 N N . LEU A 1 117 ? 19.342 -1.369 -13.912 1.00 55.28 117 LEU A N 1
ATOM 934 C CA . LEU A 1 117 ? 18.421 -0.215 -13.951 1.00 55.28 117 LEU A CA 1
ATOM 935 C C . LEU A 1 117 ? 17.168 -0.411 -13.077 1.00 55.28 117 LEU A C 1
ATOM 937 O O . LEU A 1 117 ? 16.561 0.560 -12.620 1.00 55.28 117 LEU A O 1
ATO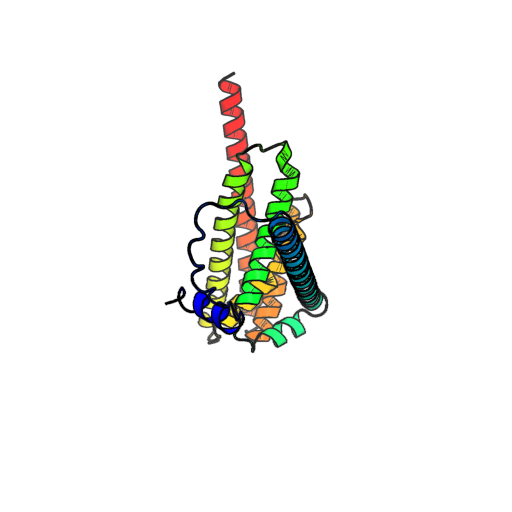M 941 N N . SER A 1 118 ? 16.800 -1.666 -12.817 1.00 62.06 118 SER A N 1
ATOM 942 C CA . SER A 1 118 ? 15.620 -2.049 -12.037 1.00 62.06 118 SER A CA 1
ATOM 943 C C . SER A 1 118 ? 15.672 -1.594 -10.584 1.00 62.06 118 SER A C 1
ATOM 945 O O . SER A 1 118 ? 14.639 -1.201 -10.052 1.00 62.06 118 SER A O 1
ATOM 947 N N . PHE A 1 119 ? 16.844 -1.584 -9.940 1.00 66.56 119 PHE A N 1
ATOM 948 C CA . PHE A 1 119 ? 16.935 -1.239 -8.517 1.00 66.56 119 PHE A CA 1
ATOM 949 C C . PHE A 1 119 ? 16.785 0.268 -8.267 1.00 66.56 119 PHE A C 1
ATOM 951 O O . PHE A 1 119 ? 16.066 0.681 -7.354 1.00 66.56 119 PHE A O 1
ATOM 958 N N . LEU A 1 120 ? 17.400 1.105 -9.112 1.00 67.50 120 LEU A N 1
ATOM 959 C CA . LEU A 1 120 ? 17.235 2.560 -9.042 1.00 67.50 120 LEU A CA 1
ATOM 960 C C . LEU A 1 120 ? 15.786 2.957 -9.361 1.00 67.50 120 LEU A C 1
ATOM 962 O O . LEU A 1 120 ? 15.183 3.734 -8.621 1.00 67.50 120 LEU A O 1
ATOM 966 N N . ALA A 1 121 ? 15.200 2.370 -10.409 1.00 66.31 121 ALA A N 1
ATOM 967 C CA . ALA A 1 121 ? 13.800 2.589 -10.765 1.00 66.31 121 ALA A CA 1
ATOM 968 C C . ALA A 1 121 ? 12.840 2.116 -9.658 1.00 66.31 121 ALA A C 1
ATOM 970 O O . ALA A 1 121 ? 11.873 2.812 -9.343 1.00 66.31 121 ALA A O 1
ATOM 971 N N . LEU A 1 122 ? 13.130 0.979 -9.015 1.00 70.44 122 LEU A N 1
ATOM 972 C CA . LEU A 1 122 ? 12.362 0.474 -7.878 1.00 70.44 122 LEU A CA 1
ATOM 973 C C . LEU A 1 122 ? 12.457 1.416 -6.677 1.00 70.44 122 LEU A C 1
ATOM 975 O O . LEU A 1 122 ? 11.435 1.701 -6.059 1.00 70.44 122 LEU A O 1
ATOM 979 N N . THR A 1 123 ? 13.643 1.954 -6.391 1.00 72.88 123 THR A N 1
ATOM 980 C CA . THR A 1 123 ? 13.859 2.901 -5.287 1.00 72.88 123 THR A CA 1
ATOM 981 C C . THR A 1 123 ? 13.114 4.217 -5.522 1.00 72.88 123 THR A C 1
ATOM 983 O O . THR A 1 123 ? 12.390 4.683 -4.642 1.00 72.88 123 THR A O 1
ATOM 986 N N . ILE A 1 124 ? 13.217 4.791 -6.727 1.00 74.00 124 ILE A N 1
ATOM 987 C CA . ILE A 1 124 ? 12.495 6.018 -7.098 1.00 74.00 124 ILE A CA 1
ATOM 988 C C . ILE A 1 124 ? 10.983 5.778 -7.044 1.00 74.00 124 ILE A C 1
ATOM 990 O O . ILE A 1 124 ? 10.250 6.545 -6.420 1.00 74.00 124 ILE A O 1
ATOM 994 N N . SER A 1 125 ? 10.507 4.676 -7.631 1.00 70.62 125 SER A N 1
ATOM 995 C CA . SER A 1 125 ? 9.097 4.286 -7.574 1.00 70.62 125 SER A CA 1
ATOM 996 C C . SER A 1 125 ? 8.620 4.121 -6.132 1.00 70.62 125 SER A C 1
ATOM 998 O O . SER A 1 125 ? 7.515 4.544 -5.782 1.00 70.62 125 SER A O 1
ATOM 1000 N N . PHE A 1 126 ? 9.424 3.488 -5.277 1.00 76.00 126 PHE A N 1
ATOM 1001 C CA . PHE A 1 126 ? 9.139 3.310 -3.857 1.00 76.00 126 PHE A CA 1
ATOM 1002 C C . PHE A 1 126 ? 8.942 4.649 -3.148 1.00 76.00 126 PHE A C 1
ATOM 1004 O O . PHE A 1 126 ? 7.890 4.853 -2.542 1.00 76.00 126 PHE A O 1
ATOM 1011 N N . PHE A 1 127 ? 9.874 5.585 -3.329 1.00 79.25 127 PHE A N 1
ATOM 1012 C CA . PHE A 1 127 ? 9.787 6.920 -2.744 1.00 79.25 127 PHE A CA 1
ATOM 1013 C C . PHE A 1 127 ? 8.548 7.688 -3.222 1.00 79.25 127 PHE A C 1
ATOM 1015 O O . PHE A 1 127 ? 7.797 8.207 -2.400 1.00 79.25 127 PHE A O 1
ATOM 1022 N N . ILE A 1 128 ? 8.264 7.670 -4.532 1.00 75.06 128 ILE A N 1
ATOM 1023 C CA . ILE A 1 128 ? 7.064 8.304 -5.103 1.00 75.06 128 ILE A CA 1
ATOM 1024 C C . ILE A 1 128 ? 5.790 7.757 -4.447 1.00 75.06 128 ILE A C 1
ATOM 1026 O O . ILE A 1 128 ? 4.895 8.523 -4.106 1.00 75.06 128 ILE A O 1
ATOM 1030 N N . ASN A 1 129 ? 5.705 6.444 -4.221 1.00 74.12 129 ASN A N 1
ATOM 1031 C CA . ASN A 1 129 ? 4.519 5.846 -3.605 1.00 74.12 129 ASN A CA 1
ATOM 1032 C C . ASN A 1 129 ? 4.388 6.176 -2.118 1.00 74.12 129 ASN A C 1
ATOM 1034 O O . ASN A 1 129 ? 3.268 6.365 -1.659 1.00 74.12 129 ASN A O 1
ATOM 1038 N N . ILE A 1 130 ? 5.493 6.297 -1.376 1.00 80.88 130 ILE A N 1
ATOM 1039 C CA . ILE A 1 130 ? 5.444 6.805 0.002 1.00 80.88 130 ILE A CA 1
ATOM 1040 C C . ILE A 1 130 ? 4.930 8.246 0.009 1.00 80.88 130 ILE A C 1
ATOM 1042 O O . ILE A 1 130 ? 4.037 8.569 0.788 1.00 80.88 130 ILE A O 1
ATOM 1046 N N . CYS A 1 131 ? 5.450 9.108 -0.869 1.00 81.19 131 CYS A N 1
ATOM 1047 C CA . CYS A 1 131 ? 4.985 10.490 -0.975 1.00 81.19 131 CYS A CA 1
ATOM 1048 C C . CYS A 1 131 ? 3.496 10.561 -1.330 1.00 81.19 131 CYS A C 1
ATOM 1050 O O . CYS A 1 131 ? 2.764 11.332 -0.716 1.00 81.19 131 CYS A O 1
ATOM 1052 N N . LEU A 1 132 ? 3.036 9.731 -2.270 1.00 80.06 132 LEU A N 1
ATOM 1053 C CA . LEU A 1 132 ? 1.620 9.626 -2.623 1.00 80.06 132 LEU A CA 1
ATOM 1054 C C . LEU A 1 132 ? 0.782 9.102 -1.457 1.00 80.06 132 LEU A C 1
ATOM 1056 O O . LEU A 1 132 ? -0.273 9.658 -1.186 1.00 80.06 132 LEU A O 1
ATOM 1060 N N . PHE A 1 133 ? 1.252 8.089 -0.732 1.00 84.44 133 PHE A N 1
ATOM 1061 C CA . PHE A 1 133 ? 0.568 7.555 0.443 1.00 84.44 133 PHE A CA 1
ATOM 1062 C C . PHE A 1 133 ? 0.395 8.624 1.532 1.00 84.44 133 PHE A C 1
ATOM 1064 O O . PHE A 1 133 ? -0.707 8.815 2.051 1.00 84.44 133 PHE A O 1
ATOM 1071 N N . ILE A 1 134 ? 1.459 9.374 1.835 1.00 85.38 134 ILE A N 1
ATOM 1072 C CA . ILE A 1 134 ? 1.414 10.497 2.781 1.00 85.38 134 ILE A CA 1
ATOM 1073 C C . ILE A 1 134 ? 0.483 11.597 2.258 1.00 85.38 134 ILE A C 1
ATOM 1075 O O . ILE A 1 134 ? -0.330 12.118 3.019 1.00 85.38 134 ILE A O 1
ATOM 1079 N N . GLY A 1 135 ? 0.556 11.921 0.965 1.00 84.69 135 GLY A N 1
ATOM 1080 C CA . GLY A 1 135 ? -0.295 12.923 0.324 1.00 84.69 135 GLY A CA 1
ATOM 1081 C C . GLY A 1 135 ? -1.780 12.564 0.380 1.00 84.69 135 GLY A C 1
ATOM 1082 O O . GLY A 1 135 ? -2.590 13.393 0.780 1.00 84.69 135 GLY A O 1
ATOM 1083 N N . VAL A 1 136 ? -2.136 11.317 0.061 1.00 83.88 136 VAL A N 1
ATOM 1084 C CA . VAL A 1 136 ? -3.508 10.795 0.160 1.00 83.88 136 VAL A CA 1
ATOM 1085 C C . VAL A 1 136 ? -3.984 10.818 1.608 1.00 83.88 136 VAL A C 1
ATOM 1087 O O . VAL A 1 136 ? -5.078 11.305 1.874 1.00 83.88 136 VAL A O 1
ATOM 1090 N N . THR A 1 137 ? -3.152 10.381 2.555 1.00 87.00 137 THR A N 1
ATOM 1091 C CA . THR A 1 137 ? -3.486 10.438 3.987 1.00 87.00 137 THR A CA 1
ATOM 1092 C C . THR A 1 137 ? -3.760 11.874 4.441 1.00 87.00 137 THR A C 1
ATOM 1094 O O . THR A 1 137 ? -4.752 12.136 5.119 1.00 87.00 137 THR A O 1
ATOM 1097 N N . GLY A 1 138 ? -2.906 12.822 4.044 1.00 85.50 138 GLY A N 1
ATOM 1098 C CA . GLY A 1 138 ? -3.076 14.241 4.351 1.00 85.50 138 GLY A CA 1
ATOM 1099 C C . GLY A 1 138 ? -4.322 14.844 3.702 1.00 85.50 138 GLY A C 1
ATOM 1100 O O . GLY A 1 138 ? -5.007 15.644 4.331 1.00 85.50 138 GLY A O 1
ATOM 1101 N N . LEU A 1 139 ? -4.653 14.429 2.479 1.00 86.06 139 LEU A N 1
ATOM 1102 C CA . LEU A 1 139 ? -5.844 14.871 1.756 1.00 86.06 139 LEU A CA 1
ATOM 1103 C C . LEU A 1 139 ? -7.133 14.342 2.404 1.00 86.06 139 LEU A C 1
ATOM 1105 O O . LEU A 1 139 ? -8.087 15.102 2.556 1.00 86.06 139 LEU A O 1
ATOM 1109 N N . ILE A 1 140 ? -7.142 13.084 2.860 1.00 85.12 140 ILE A N 1
ATOM 1110 C CA . ILE A 1 140 ? -8.250 12.516 3.644 1.00 85.12 140 ILE A CA 1
ATOM 1111 C C . ILE A 1 140 ? -8.388 13.263 4.974 1.00 85.12 140 ILE A C 1
ATOM 1113 O O . ILE A 1 140 ? -9.486 13.667 5.335 1.00 85.12 140 ILE A O 1
ATOM 1117 N N . TYR A 1 141 ? -7.284 13.521 5.676 1.00 86.38 141 TYR A N 1
ATOM 1118 C CA . TYR A 1 141 ? -7.316 14.273 6.932 1.00 86.38 141 TYR A CA 1
ATOM 1119 C C . TYR A 1 141 ? -7.818 15.714 6.747 1.00 86.38 141 TYR A C 1
ATOM 1121 O O . TYR A 1 141 ? -8.636 16.208 7.517 1.00 86.38 141 TYR A O 1
ATOM 1129 N N . ALA A 1 142 ? -7.367 16.407 5.701 1.00 85.38 142 ALA A N 1
ATOM 1130 C CA . ALA A 1 142 ? -7.851 17.748 5.390 1.00 85.38 142 ALA A CA 1
ATOM 1131 C C . ALA A 1 142 ? -9.357 17.742 5.082 1.00 85.38 142 ALA A C 1
ATOM 1133 O O . ALA A 1 142 ? -10.083 18.631 5.529 1.00 85.38 142 ALA A O 1
ATOM 1134 N N . PHE A 1 143 ? -9.829 16.722 4.359 1.00 84.12 143 PHE A N 1
ATOM 1135 C CA . PHE A 1 143 ? -11.246 16.529 4.071 1.00 84.12 143 PHE A CA 1
ATOM 1136 C C . PHE A 1 143 ? -12.067 16.340 5.353 1.00 84.12 143 PHE A C 1
ATOM 1138 O O . PHE A 1 143 ? -13.085 17.004 5.533 1.00 84.12 143 PHE A O 1
ATOM 1145 N N . THR A 1 144 ? -11.615 15.507 6.288 1.00 79.56 144 THR A N 1
ATOM 1146 C CA . THR A 1 144 ? -12.368 15.219 7.521 1.00 79.56 144 THR A CA 1
ATOM 1147 C C . THR A 1 144 ? -12.469 16.444 8.425 1.00 79.56 144 THR A C 1
ATOM 1149 O O . THR A 1 144 ? -13.551 16.754 8.931 1.00 79.56 144 THR A O 1
ATOM 1152 N N . VAL A 1 145 ? -11.384 17.217 8.524 1.00 82.50 145 VAL A N 1
ATOM 1153 C CA . VAL A 1 145 ? -11.355 18.502 9.235 1.00 82.50 145 VAL A CA 1
ATOM 1154 C C . VAL A 1 145 ? -12.300 19.522 8.592 1.00 82.50 145 VAL A C 1
ATOM 1156 O O . VAL A 1 145 ? -13.012 20.228 9.308 1.00 82.50 145 VAL A O 1
ATOM 1159 N N . PHE A 1 146 ? -12.353 19.592 7.257 1.00 82.44 146 PHE A N 1
ATOM 1160 C CA . PHE A 1 146 ? -13.217 20.534 6.533 1.00 82.44 146 PHE A CA 1
ATOM 1161 C C . PHE A 1 146 ? -14.710 20.287 6.792 1.00 82.44 146 PHE A C 1
ATOM 1163 O O . PHE A 1 146 ? -15.490 21.232 6.877 1.00 82.44 146 PHE A O 1
ATOM 1170 N N . PHE A 1 147 ? -15.104 19.029 6.994 1.00 75.81 147 PHE A N 1
ATOM 1171 C CA . PHE A 1 147 ? -16.475 18.645 7.343 1.00 75.81 147 PHE A CA 1
ATOM 1172 C C . PHE A 1 147 ? -16.753 18.653 8.858 1.00 75.81 147 PHE A C 1
ATOM 1174 O O . PHE A 1 147 ? -17.753 18.102 9.316 1.00 75.81 147 PHE A O 1
ATOM 1181 N N . GLY A 1 148 ? -15.899 19.313 9.650 1.00 62.53 148 GLY A N 1
ATOM 1182 C CA . GLY A 1 148 ? -16.150 19.601 11.065 1.00 62.53 148 GLY A CA 1
ATOM 1183 C C . GLY A 1 148 ? -15.861 18.445 12.026 1.00 62.53 148 GLY A C 1
ATOM 1184 O O . GLY A 1 148 ? -16.076 18.588 13.230 1.00 62.53 148 GLY A O 1
ATOM 1185 N N . ARG A 1 149 ? -15.333 17.318 11.534 1.00 67.69 149 ARG A N 1
ATOM 1186 C CA . ARG A 1 149 ? -14.860 16.210 12.370 1.00 67.69 149 ARG A CA 1
ATOM 1187 C C . ARG A 1 149 ? -13.426 16.503 12.808 1.00 67.69 149 ARG A C 1
ATOM 1189 O O . ARG A 1 149 ? -12.488 16.398 12.023 1.00 67.69 149 ARG A O 1
ATOM 1196 N N . ARG A 1 150 ? -13.243 16.890 14.075 1.00 62.34 150 ARG A N 1
ATOM 1197 C CA . ARG A 1 150 ? -11.914 16.971 14.709 1.00 62.34 150 ARG A CA 1
ATOM 1198 C C . ARG A 1 150 ? -11.465 15.578 15.120 1.00 62.34 150 ARG A C 1
ATOM 1200 O O . ARG A 1 150 ? -11.517 15.221 16.291 1.00 62.34 150 ARG A O 1
ATOM 1207 N N . GLU A 1 151 ? -11.079 14.790 14.137 1.00 64.38 151 GLU A N 1
ATOM 1208 C CA . GLU A 1 151 ? -10.406 13.527 14.395 1.00 64.38 151 GLU A CA 1
ATOM 1209 C C . GLU A 1 151 ? -8.904 13.726 14.500 1.00 64.38 151 GLU A C 1
ATOM 1211 O O . GLU A 1 151 ? -8.334 14.588 13.829 1.00 64.38 151 GLU A O 1
ATOM 1216 N N . ASP A 1 152 ? -8.250 12.884 15.293 1.00 74.75 152 ASP A N 1
ATOM 1217 C CA . ASP A 1 152 ? -6.798 12.849 15.329 1.00 74.75 152 ASP A CA 1
ATOM 1218 C C . ASP A 1 152 ? -6.256 12.321 13.995 1.00 74.75 152 ASP A C 1
ATOM 1220 O O . ASP A 1 152 ? -6.678 11.280 13.480 1.00 74.75 152 ASP A O 1
ATOM 1224 N N . PHE A 1 153 ? -5.243 13.004 13.454 1.00 82.06 153 PHE A N 1
ATOM 1225 C CA . PHE A 1 153 ? -4.496 12.564 12.269 1.00 82.06 153 PHE A CA 1
ATOM 1226 C C . PHE A 1 153 ? -4.047 11.096 12.374 1.00 82.06 153 PHE A C 1
ATOM 1228 O O . PHE A 1 153 ? -4.005 10.379 11.376 1.00 82.06 153 PHE A O 1
ATOM 1235 N N . LEU A 1 154 ? -3.773 10.631 13.597 1.00 84.38 154 LEU A N 1
ATOM 1236 C CA . LEU A 1 154 ? -3.405 9.251 13.910 1.00 84.38 154 LEU A CA 1
ATOM 1237 C C . LEU A 1 154 ? -4.460 8.243 13.441 1.00 84.38 154 LEU A C 1
ATOM 1239 O O . LEU A 1 154 ? -4.107 7.233 12.835 1.00 84.38 154 LEU A O 1
ATOM 1243 N N . VAL A 1 155 ? -5.746 8.515 13.670 1.00 84.00 155 VAL A N 1
ATOM 1244 C CA . VAL A 1 155 ? -6.842 7.625 13.260 1.00 84.00 155 VAL A CA 1
ATOM 1245 C C . VAL A 1 155 ? -6.906 7.554 11.738 1.00 84.00 155 VAL A C 1
ATOM 1247 O O . VAL A 1 155 ? -6.918 6.465 11.162 1.00 84.00 155 VAL A O 1
ATOM 1250 N N . THR A 1 156 ? -6.828 8.712 11.080 1.00 85.56 156 THR A N 1
ATOM 1251 C CA . THR A 1 156 ? -6.849 8.814 9.612 1.00 85.56 156 THR A CA 1
ATOM 1252 C C . THR A 1 156 ? -5.661 8.087 8.976 1.00 85.56 156 THR A C 1
ATOM 1254 O O . THR A 1 156 ? -5.821 7.332 8.012 1.00 85.56 156 THR A O 1
ATOM 1257 N N . TYR A 1 157 ? -4.465 8.250 9.546 1.00 87.75 157 TYR A N 1
ATOM 1258 C CA . TYR A 1 157 ? -3.261 7.555 9.104 1.00 87.75 157 TYR A CA 1
ATOM 1259 C C . TYR A 1 157 ? -3.418 6.040 9.204 1.00 87.75 157 TYR A C 1
ATOM 1261 O O . TYR A 1 157 ? -3.115 5.323 8.255 1.00 87.75 157 TYR A O 1
ATOM 1269 N N . ARG A 1 158 ? -3.938 5.538 10.327 1.00 88.00 158 ARG A N 1
ATOM 1270 C CA . ARG A 1 158 ? -4.111 4.098 10.559 1.00 88.00 158 ARG A CA 1
ATOM 1271 C C . ARG A 1 158 ? -5.142 3.487 9.623 1.00 88.00 158 ARG A C 1
ATOM 1273 O O . ARG A 1 158 ? -4.887 2.431 9.049 1.00 88.00 158 ARG A O 1
ATOM 1280 N N . CYS A 1 159 ? -6.256 4.178 9.418 1.00 86.94 159 CYS A N 1
ATOM 1281 C CA . CYS A 1 159 ? -7.272 3.807 8.440 1.00 86.94 159 CYS A CA 1
ATOM 1282 C C . CYS A 1 159 ? -6.668 3.667 7.038 1.00 86.94 159 CYS A C 1
ATOM 1284 O O . CYS A 1 159 ? -6.811 2.628 6.395 1.00 86.94 159 CYS A O 1
ATOM 1286 N N . THR A 1 160 ? -5.904 4.673 6.610 1.00 88.62 160 THR A N 1
ATOM 1287 C CA . THR A 1 160 ? -5.243 4.682 5.297 1.00 88.62 160 THR A CA 1
ATOM 1288 C C . THR A 1 160 ? -4.170 3.594 5.191 1.00 88.62 160 THR A C 1
ATOM 1290 O O . THR A 1 160 ? -4.066 2.905 4.174 1.00 88.62 160 THR A O 1
ATOM 1293 N N . ALA A 1 161 ? -3.405 3.378 6.262 1.00 89.56 161 ALA A N 1
ATOM 1294 C CA . ALA A 1 161 ? -2.374 2.354 6.341 1.00 89.56 161 ALA A CA 1
ATOM 1295 C C . ALA A 1 161 ? -2.946 0.938 6.230 1.00 89.56 161 ALA A C 1
ATOM 1297 O O . ALA A 1 161 ? -2.398 0.130 5.488 1.00 89.56 161 ALA A O 1
ATOM 1298 N N . TYR A 1 162 ? -4.057 0.623 6.893 1.00 89.00 162 TYR A N 1
ATOM 1299 C CA . TYR A 1 162 ? -4.683 -0.696 6.765 1.00 89.00 162 TYR A CA 1
ATOM 1300 C C . TYR A 1 162 ? -5.431 -0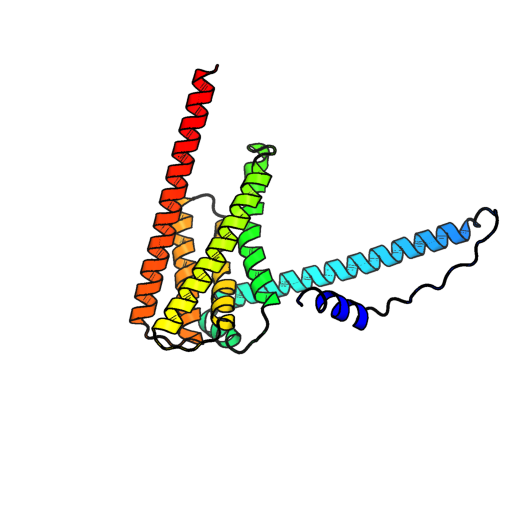.867 5.437 1.00 89.00 162 TYR A C 1
ATOM 1302 O O . TYR A 1 162 ? -5.343 -1.934 4.831 1.00 89.00 162 TYR A O 1
ATOM 1310 N N . ALA A 1 163 ? -6.065 0.188 4.911 1.00 88.38 163 ALA A N 1
ATOM 1311 C CA . ALA A 1 163 ? -6.677 0.162 3.579 1.00 88.38 163 ALA A CA 1
ATOM 1312 C C . ALA A 1 163 ? -5.657 -0.132 2.460 1.00 88.38 163 ALA A C 1
ATOM 1314 O O . ALA A 1 163 ? -6.017 -0.690 1.423 1.00 88.38 163 ALA A O 1
ATOM 1315 N N . SER A 1 164 ? -4.366 0.152 2.691 1.00 86.62 164 SER A N 1
ATOM 1316 C CA . SER A 1 164 ? -3.266 -0.188 1.776 1.00 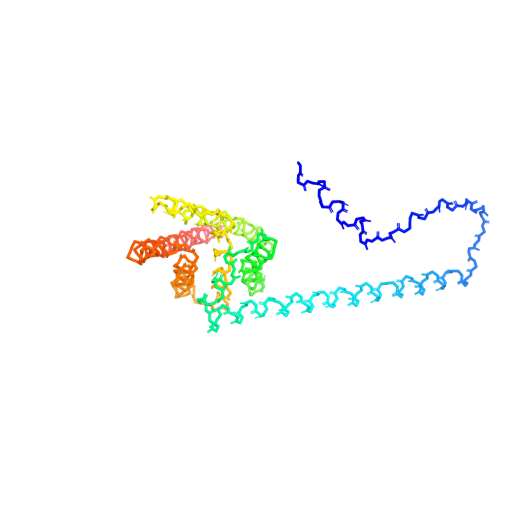86.62 164 SER A CA 1
ATOM 1317 C C . SER A 1 164 ? -3.139 -1.687 1.464 1.00 86.62 164 SER A C 1
ATOM 1319 O O . SER A 1 164 ? -2.451 -2.042 0.510 1.00 86.62 164 SER A O 1
ATOM 1321 N N . VAL A 1 165 ? -3.816 -2.576 2.207 1.00 82.25 165 VAL A N 1
ATOM 1322 C CA . VAL A 1 165 ? -3.898 -4.014 1.886 1.00 82.25 165 VAL A CA 1
ATOM 1323 C C . VAL A 1 165 ? -4.386 -4.262 0.455 1.00 82.25 165 VAL A C 1
ATOM 1325 O O . VAL A 1 165 ? -3.969 -5.230 -0.179 1.00 82.25 165 VAL A O 1
ATOM 1328 N N . ALA A 1 166 ? -5.189 -3.345 -0.100 1.00 79.25 166 ALA A N 1
ATOM 1329 C CA . ALA A 1 166 ? -5.628 -3.375 -1.493 1.00 79.25 166 ALA A CA 1
ATOM 1330 C C . ALA A 1 166 ? -4.456 -3.417 -2.497 1.00 79.25 166 ALA A C 1
ATOM 1332 O O . ALA A 1 166 ? -4.610 -3.935 -3.603 1.00 79.25 166 ALA A O 1
ATOM 1333 N N . PHE A 1 167 ? -3.269 -2.926 -2.118 1.00 71.25 167 PHE A N 1
ATOM 1334 C CA . PHE A 1 167 ? -2.078 -2.960 -2.967 1.00 71.25 167 PHE A CA 1
ATOM 1335 C C . PHE A 1 167 ? -1.483 -4.362 -3.135 1.00 71.25 167 PHE A C 1
ATOM 1337 O O . PHE A 1 167 ? -0.816 -4.603 -4.136 1.00 71.25 167 PHE A O 1
ATOM 1344 N N . LEU A 1 168 ? -1.761 -5.319 -2.242 1.00 61.03 168 LEU A N 1
ATOM 1345 C CA . LEU A 1 168 ? -1.303 -6.708 -2.411 1.00 61.03 168 LEU A CA 1
ATOM 1346 C C . LEU A 1 168 ? -1.907 -7.386 -3.636 1.00 61.03 168 LEU A C 1
ATOM 1348 O O . LEU A 1 168 ? -1.297 -8.277 -4.222 1.00 61.03 168 LEU A O 1
ATOM 1352 N N . ALA A 1 169 ? -3.095 -6.955 -4.048 1.00 57.00 169 ALA A N 1
ATOM 1353 C CA . ALA A 1 169 ? -3.784 -7.565 -5.168 1.00 57.00 169 ALA A CA 1
ATOM 1354 C C . ALA A 1 169 ? -3.096 -7.265 -6.526 1.00 57.00 169 ALA A C 1
ATOM 1356 O O . ALA A 1 169 ? -3.380 -7.946 -7.510 1.00 57.00 169 ALA A O 1
ATOM 1357 N N . TRP A 1 170 ? -2.088 -6.371 -6.563 1.00 58.28 170 TRP A N 1
ATOM 1358 C CA . TRP A 1 170 ? -1.220 -6.071 -7.722 1.00 58.28 170 TRP A CA 1
ATOM 1359 C C . TRP A 1 170 ? -0.431 -7.258 -8.303 1.00 58.28 170 TRP A C 1
ATOM 1361 O O . TRP A 1 170 ? 0.196 -7.106 -9.350 1.00 58.28 170 TRP A O 1
ATOM 1371 N N . LEU A 1 171 ? -0.479 -8.436 -7.679 1.00 54.38 171 LEU A N 1
ATOM 1372 C CA . LEU A 1 171 ? 0.172 -9.668 -8.146 1.00 54.38 171 LEU A CA 1
ATOM 1373 C C . LEU A 1 171 ? -0.370 -10.213 -9.491 1.00 54.38 171 LEU A C 1
ATOM 1375 O O . LEU A 1 171 ? 0.228 -11.125 -10.058 1.00 54.38 171 LEU A O 1
ATOM 1379 N N . ILE A 1 172 ? -1.470 -9.670 -10.027 1.00 52.53 172 ILE A N 1
ATOM 1380 C CA . ILE A 1 172 ? -2.038 -10.054 -11.334 1.00 52.53 172 ILE A CA 1
ATOM 1381 C C . ILE A 1 172 ? -1.335 -9.261 -12.462 1.00 52.53 172 ILE A C 1
ATOM 1383 O O . ILE A 1 172 ? -1.143 -8.062 -12.316 1.00 52.53 172 ILE A O 1
ATOM 1387 N N . PRO A 1 173 ? -0.960 -9.842 -13.613 1.00 52.88 173 PRO A N 1
ATOM 1388 C CA . PRO A 1 173 ? -0.155 -9.148 -14.632 1.00 52.88 173 PRO A CA 1
ATOM 1389 C C . PRO A 1 173 ? -0.958 -8.300 -15.653 1.00 52.88 173 PRO A C 1
ATOM 1391 O O . PRO A 1 173 ? -0.549 -8.192 -16.808 1.00 52.88 173 PRO A O 1
ATOM 1394 N N . ILE A 1 174 ? -2.093 -7.685 -15.276 1.00 59.59 174 ILE A N 1
ATOM 1395 C CA . ILE A 1 174 ? -2.929 -6.878 -16.199 1.00 59.59 174 ILE A CA 1
ATOM 1396 C C . ILE A 1 174 ? -2.992 -5.411 -15.734 1.00 59.59 174 ILE A C 1
ATOM 1398 O O . ILE A 1 174 ? -3.881 -5.061 -14.962 1.00 59.59 174 ILE A O 1
ATOM 1402 N N . PRO A 1 175 ? -2.107 -4.516 -16.209 1.00 61.69 175 PRO A N 1
ATOM 1403 C CA . PRO A 1 175 ? -1.820 -3.232 -15.555 1.00 61.69 175 PRO A CA 1
ATOM 1404 C C . PRO A 1 175 ? -3.015 -2.269 -15.442 1.00 61.69 175 PRO A C 1
ATOM 1406 O O . PRO A 1 175 ? -3.186 -1.629 -14.406 1.00 61.69 175 PRO A O 1
ATOM 1409 N N . PHE A 1 176 ? -3.873 -2.179 -16.463 1.00 65.94 176 PHE A N 1
ATOM 1410 C CA . PHE A 1 176 ? -4.994 -1.226 -16.466 1.00 65.94 176 PHE A CA 1
ATOM 1411 C C . PHE A 1 176 ? -6.222 -1.714 -15.693 1.00 65.94 176 PHE A C 1
ATOM 1413 O O . PHE A 1 176 ? -6.786 -0.956 -14.907 1.00 65.94 176 PHE A O 1
ATOM 1420 N N . ALA A 1 177 ? -6.627 -2.975 -15.883 1.00 67.75 177 ALA A N 1
ATOM 1421 C CA . ALA A 1 177 ? -7.741 -3.558 -15.130 1.00 67.75 177 ALA A CA 1
ATOM 1422 C C . ALA A 1 177 ? -7.426 -3.580 -13.627 1.00 67.75 177 ALA A C 1
ATOM 1424 O O . ALA A 1 177 ? -8.261 -3.229 -12.798 1.00 67.75 177 ALA A O 1
ATOM 1425 N N . ASN A 1 178 ? -6.175 -3.889 -13.299 1.00 72.06 178 ASN A N 1
ATOM 1426 C CA . ASN A 1 178 ? -5.625 -3.807 -11.961 1.00 72.06 178 ASN A CA 1
ATOM 1427 C C . ASN A 1 178 ? -5.761 -2.427 -11.335 1.00 72.06 178 ASN A C 1
ATOM 1429 O O . ASN A 1 178 ? -6.322 -2.313 -10.253 1.00 72.06 178 ASN A O 1
ATOM 1433 N N . LEU A 1 179 ? -5.267 -1.381 -12.007 1.00 75.06 179 LEU A N 1
ATOM 1434 C CA . LEU A 1 179 ? -5.295 -0.025 -11.467 1.00 75.06 179 LEU A CA 1
ATOM 1435 C C . LEU A 1 179 ? -6.708 0.356 -11.009 1.00 75.06 179 LEU A C 1
ATOM 1437 O O . LEU A 1 179 ? -6.864 0.814 -9.883 1.00 75.06 179 LEU A O 1
ATOM 1441 N N . VAL A 1 180 ? -7.713 0.090 -11.852 1.00 78.81 180 VAL A N 1
ATOM 1442 C CA . VAL A 1 180 ? -9.126 0.387 -11.572 1.00 78.81 180 VAL A CA 1
ATOM 1443 C C . VAL A 1 180 ? -9.672 -0.462 -10.426 1.00 78.81 180 VAL A C 1
ATOM 1445 O O . VAL A 1 180 ? -10.342 0.065 -9.537 1.00 78.81 180 VAL A O 1
ATOM 1448 N N . ILE A 1 181 ? -9.404 -1.770 -10.421 1.00 80.25 181 ILE A N 1
ATOM 1449 C CA . ILE A 1 181 ? -9.889 -2.670 -9.367 1.00 80.25 181 ILE A CA 1
ATOM 1450 C C . ILE A 1 181 ? -9.270 -2.279 -8.021 1.00 80.25 181 ILE A C 1
ATOM 1452 O O . ILE A 1 181 ? -9.986 -2.149 -7.033 1.00 80.25 181 ILE A O 1
ATOM 1456 N N . PHE A 1 182 ? -7.963 -2.027 -7.968 1.00 80.25 182 PHE A N 1
ATOM 1457 C CA . PHE A 1 182 ? -7.263 -1.743 -6.715 1.00 80.25 182 PHE A CA 1
ATOM 1458 C C . PHE A 1 182 ? -7.573 -0.370 -6.159 1.00 80.25 182 PHE A C 1
ATOM 1460 O O . PHE A 1 182 ? -7.773 -0.253 -4.953 1.00 80.25 182 PHE A O 1
ATOM 1467 N N . SER A 1 183 ? -7.645 0.655 -7.008 1.00 82.06 183 SER A N 1
ATOM 1468 C CA . SER A 1 183 ? -8.060 1.983 -6.563 1.00 82.06 183 SER A CA 1
ATOM 1469 C C . SER A 1 183 ? -9.492 1.949 -6.029 1.00 82.06 183 SER A C 1
ATOM 1471 O O . SER A 1 183 ? -9.774 2.543 -4.993 1.00 82.06 183 SER A O 1
ATOM 1473 N N . SER A 1 184 ? -10.370 1.160 -6.657 1.00 86.00 184 SER A N 1
ATOM 1474 C CA . SER A 1 184 ? -11.746 0.975 -6.191 1.00 86.00 184 SER A CA 1
ATOM 1475 C C . SER A 1 184 ? -11.808 0.230 -4.856 1.00 86.00 184 SER A C 1
ATOM 1477 O O . SER A 1 184 ? -12.463 0.710 -3.937 1.00 86.00 184 SER A O 1
ATOM 1479 N N . VAL A 1 185 ? -11.093 -0.891 -4.699 1.00 87.12 185 VAL A N 1
ATOM 1480 C CA . VAL A 1 185 ? -11.033 -1.635 -3.424 1.00 87.12 185 VAL A CA 1
ATOM 1481 C C . VAL A 1 185 ? -10.427 -0.775 -2.315 1.00 87.12 185 VAL A C 1
ATOM 1483 O O . VAL A 1 185 ? -10.954 -0.746 -1.207 1.00 87.12 185 VAL A O 1
ATOM 1486 N N . PHE A 1 186 ? -9.366 -0.023 -2.612 1.00 87.81 186 PHE A N 1
ATOM 1487 C CA . PHE A 1 186 ? -8.761 0.920 -1.676 1.00 87.81 186 PHE A CA 1
ATOM 1488 C C . PHE A 1 186 ? -9.766 1.984 -1.216 1.00 87.81 186 PHE A C 1
ATOM 1490 O O . PHE A 1 186 ? -9.920 2.204 -0.016 1.00 87.81 186 PHE A O 1
ATOM 1497 N N . CYS A 1 187 ? -10.497 2.603 -2.147 1.00 87.75 187 CYS A N 1
ATOM 1498 C CA . CYS A 1 187 ? -11.522 3.594 -1.825 1.00 87.75 187 CYS A CA 1
ATOM 1499 C C . CYS A 1 187 ? -12.710 2.996 -1.056 1.00 87.75 187 CYS A C 1
ATOM 1501 O O . CYS A 1 187 ? -13.234 3.661 -0.170 1.00 87.75 187 CYS A O 1
ATOM 1503 N N . ILE A 1 188 ? -13.108 1.750 -1.329 1.00 88.25 188 ILE A N 1
ATOM 1504 C CA . ILE A 1 188 ? -14.154 1.046 -0.565 1.00 8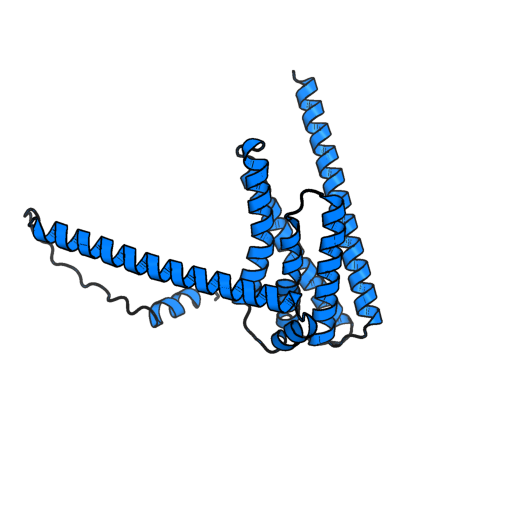8.25 188 ILE A CA 1
ATOM 1505 C C . ILE A 1 188 ? -13.690 0.771 0.871 1.00 88.25 188 ILE A C 1
ATOM 1507 O O . ILE A 1 188 ? -14.426 1.026 1.820 1.00 88.25 188 ILE A O 1
ATOM 1511 N N . LEU A 1 189 ? -12.457 0.293 1.060 1.00 87.19 189 LEU A N 1
ATOM 1512 C CA . LEU A 1 189 ? -11.905 0.081 2.400 1.00 87.19 189 LEU A CA 1
ATOM 1513 C C . LEU A 1 189 ? -11.765 1.398 3.164 1.00 87.19 189 LEU A C 1
ATOM 1515 O O . LEU A 1 189 ? -12.083 1.452 4.348 1.00 87.19 189 LEU A O 1
ATOM 1519 N N . LEU A 1 190 ? -11.346 2.468 2.484 1.00 87.00 190 LEU A N 1
ATOM 1520 C CA . LEU A 1 190 ? -11.341 3.810 3.056 1.00 87.00 190 LEU A CA 1
ATOM 1521 C C . LEU A 1 190 ? -12.744 4.296 3.408 1.00 87.00 190 LEU A C 1
ATOM 1523 O O . LEU A 1 190 ? -12.886 4.946 4.433 1.00 87.00 190 LEU A O 1
ATOM 1527 N N . PHE A 1 191 ? -13.771 3.977 2.615 1.00 86.12 191 PHE A N 1
ATOM 1528 C CA . PHE A 1 191 ? -15.153 4.316 2.951 1.00 86.12 191 PHE A CA 1
ATOM 1529 C C . PHE A 1 191 ? -15.550 3.706 4.291 1.00 86.12 191 PHE A C 1
ATOM 1531 O O . PHE A 1 191 ? -15.972 4.442 5.176 1.00 86.12 191 PHE A O 1
ATOM 1538 N N . PHE A 1 192 ? -15.335 2.401 4.478 1.00 84.25 192 PHE A N 1
ATOM 1539 C CA . PHE A 1 192 ? -15.602 1.759 5.766 1.00 84.25 192 PHE A CA 1
ATOM 1540 C C . PHE A 1 192 ? -14.752 2.369 6.880 1.00 84.25 192 PHE A C 1
ATOM 1542 O O . PHE A 1 192 ? -15.266 2.712 7.936 1.00 84.25 192 PHE A O 1
ATOM 1549 N N . ALA A 1 193 ? -13.463 2.593 6.638 1.00 82.50 193 ALA A N 1
ATOM 1550 C CA . ALA A 1 193 ? -12.579 3.150 7.651 1.00 82.50 193 ALA A CA 1
ATOM 1551 C C . ALA A 1 193 ? -12.987 4.567 8.096 1.00 82.50 193 ALA A C 1
ATOM 1553 O O . ALA A 1 193 ? -12.929 4.876 9.289 1.00 82.50 193 ALA A O 1
ATOM 1554 N N . ILE A 1 194 ? -13.418 5.401 7.145 1.00 80.00 194 ILE A N 1
ATOM 1555 C CA . ILE A 1 194 ? -13.870 6.776 7.365 1.00 80.00 194 ILE A CA 1
ATOM 1556 C C . ILE A 1 194 ? -15.259 6.795 8.013 1.00 80.00 194 ILE A C 1
ATOM 1558 O O . ILE A 1 194 ? -15.494 7.559 8.943 1.00 80.00 194 ILE A O 1
ATOM 1562 N N . ASN A 1 195 ? -16.184 5.959 7.549 1.00 81.69 195 ASN A N 1
ATOM 1563 C CA . ASN A 1 195 ? -17.540 5.912 8.084 1.00 81.69 195 ASN A CA 1
ATOM 1564 C C . ASN A 1 195 ? -17.553 5.409 9.532 1.00 81.69 195 ASN A C 1
ATOM 1566 O O . ASN A 1 195 ? -18.187 6.011 10.394 1.00 81.69 195 ASN A O 1
ATOM 1570 N N . GLU A 1 196 ? -16.787 4.358 9.821 1.00 79.31 196 GLU A N 1
ATOM 1571 C CA . GLU A 1 196 ? -16.809 3.723 11.137 1.00 79.31 196 GLU A CA 1
ATOM 1572 C C . GLU A 1 196 ? -16.067 4.512 12.209 1.00 79.31 196 GLU A C 1
ATOM 1574 O O . GLU A 1 196 ? -16.530 4.597 13.345 1.00 79.31 196 GLU A O 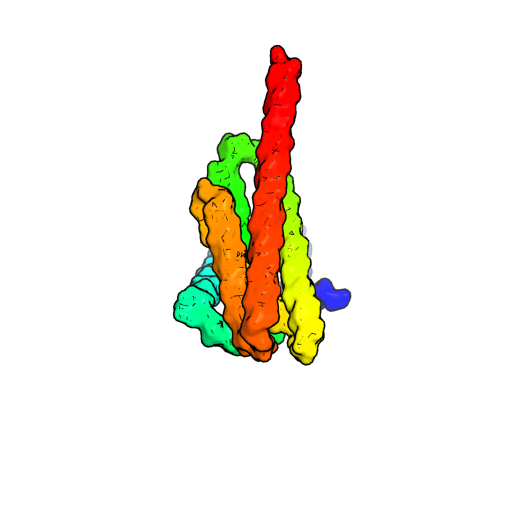1
ATOM 1579 N N . ASN A 1 197 ? -14.928 5.113 11.866 1.00 72.81 197 ASN A N 1
ATOM 1580 C CA . ASN A 1 197 ? -14.186 5.907 12.841 1.00 72.81 197 ASN A CA 1
ATOM 1581 C C . ASN A 1 197 ? -14.696 7.343 12.886 1.00 72.81 197 ASN A C 1
ATOM 1583 O O . ASN A 1 197 ? -14.882 7.890 13.967 1.00 72.81 197 ASN A O 1
ATOM 1587 N N . GLN A 1 198 ? -15.011 7.909 11.720 1.00 69.31 198 GLN A N 1
ATOM 1588 C CA . GLN A 1 198 ? -15.215 9.344 11.553 1.00 69.31 198 GLN A CA 1
ATOM 1589 C C . GLN A 1 198 ? -16.659 9.737 11.320 1.00 69.31 198 GLN A C 1
ATOM 1591 O O . GLN A 1 198 ? -16.881 10.926 11.125 1.00 69.31 198 GLN A O 1
ATOM 1596 N N . GLN A 1 199 ? -17.614 8.790 11.358 1.00 70.12 199 GLN A N 1
ATOM 1597 C CA . GLN A 1 199 ? -19.079 8.937 11.205 1.00 70.12 199 GLN A CA 1
ATOM 1598 C C . GLN A 1 199 ? -19.499 10.182 10.399 1.00 70.12 199 GLN A C 1
ATOM 1600 O O . GLN A 1 199 ? -20.324 11.013 10.804 1.00 70.12 199 GLN A O 1
ATOM 1605 N N . LEU A 1 200 ? -18.831 10.357 9.261 1.00 67.50 200 LEU A N 1
ATOM 1606 C CA . LEU A 1 200 ? -19.120 11.408 8.304 1.00 67.50 200 LEU A CA 1
ATOM 1607 C C . LEU A 1 200 ? -20.459 11.090 7.646 1.00 67.50 200 LEU A C 1
ATOM 1609 O O . LEU A 1 200 ? -20.846 9.931 7.539 1.00 67.50 200 LEU A O 1
ATOM 1613 N N . ASN A 1 201 ? -21.163 12.119 7.173 1.00 75.19 201 ASN A N 1
ATOM 1614 C CA . ASN A 1 201 ? -22.332 11.878 6.334 1.00 75.19 201 ASN A CA 1
ATOM 1615 C C . ASN A 1 201 ? -21.916 11.028 5.123 1.00 75.19 201 ASN A C 1
ATOM 1617 O O . ASN A 1 201 ? -20.927 11.335 4.452 1.00 75.19 201 ASN A O 1
ATOM 1621 N N . GLU A 1 202 ? -22.694 9.988 4.832 1.00 77.19 202 GLU A N 1
ATOM 1622 C CA . GLU A 1 202 ? -22.367 9.006 3.794 1.00 77.19 202 GLU A CA 1
ATOM 1623 C C . GLU A 1 202 ? -22.210 9.671 2.418 1.00 77.19 202 GLU A C 1
ATOM 1625 O O . GLU A 1 202 ? -21.256 9.400 1.693 1.00 77.19 202 GLU A O 1
ATOM 1630 N N . THR A 1 203 ? -23.081 10.625 2.080 1.00 81.06 203 THR A N 1
ATOM 1631 C CA . THR A 1 203 ? -23.089 11.297 0.772 1.00 81.06 203 THR A CA 1
ATOM 1632 C C . THR A 1 203 ? -21.783 12.041 0.439 1.00 81.06 203 THR A C 1
ATOM 1634 O O . THR A 1 203 ? -21.194 11.741 -0.602 1.00 81.06 203 THR A O 1
ATOM 1637 N N . PRO A 1 204 ? -21.274 12.993 1.257 1.00 79.44 204 PRO A N 1
ATOM 1638 C CA . PRO A 1 204 ? -20.005 13.661 0.962 1.00 79.44 204 PRO A CA 1
ATOM 1639 C C . PRO A 1 204 ? -18.810 12.701 0.984 1.00 79.44 204 PRO A C 1
ATOM 1641 O O . PRO A 1 204 ? -17.901 12.875 0.175 1.00 79.44 204 PRO A O 1
ATOM 1644 N N . ALA A 1 205 ? -18.815 11.677 1.847 1.00 81.06 205 ALA A N 1
ATOM 1645 C CA . ALA A 1 205 ? -17.753 10.673 1.886 1.00 81.06 205 ALA A CA 1
ATOM 1646 C C . ALA A 1 205 ? -17.706 9.844 0.590 1.00 81.06 205 ALA A C 1
ATOM 1648 O O . ALA A 1 205 ? -16.638 9.693 -0.003 1.00 81.06 205 ALA A O 1
ATOM 1649 N N . VAL A 1 206 ? -18.859 9.377 0.098 1.00 84.62 206 VAL A N 1
ATOM 1650 C CA . VAL A 1 206 ? -18.963 8.644 -1.175 1.00 84.62 206 VAL A CA 1
ATOM 1651 C C . VAL A 1 206 ? -18.506 9.511 -2.346 1.00 84.62 206 VAL A C 1
ATOM 1653 O O . VAL A 1 206 ? -17.709 9.055 -3.164 1.00 84.62 206 VAL A O 1
ATOM 1656 N N . VAL A 1 207 ? -18.957 10.768 -2.421 1.00 85.12 207 VAL A N 1
ATOM 1657 C CA . VAL A 1 207 ? -18.561 11.689 -3.501 1.00 85.12 207 VAL A CA 1
ATOM 1658 C C . VAL A 1 207 ? -17.055 11.937 -3.481 1.00 85.12 207 VAL A C 1
ATOM 1660 O O . VAL A 1 207 ? -16.402 11.854 -4.520 1.00 85.12 207 VAL A O 1
ATOM 1663 N N . PHE A 1 208 ? -16.482 12.200 -2.308 1.00 85.69 208 PHE A N 1
ATOM 1664 C CA . PHE A 1 208 ? -15.047 12.416 -2.168 1.00 85.69 208 PHE A CA 1
ATOM 1665 C C . PHE A 1 208 ? -14.234 11.188 -2.574 1.00 85.69 208 PHE A C 1
ATOM 1667 O O . PHE A 1 208 ? -13.274 11.317 -3.331 1.00 85.69 208 PHE A O 1
ATOM 1674 N N . LEU A 1 209 ? -14.630 9.996 -2.128 1.00 85.62 209 LEU A N 1
ATOM 1675 C CA . LEU A 1 209 ? -13.932 8.758 -2.467 1.00 85.62 209 LEU A CA 1
ATOM 1676 C C . LEU A 1 209 ? -14.091 8.392 -3.942 1.00 85.62 209 LEU A C 1
ATOM 1678 O O . LEU A 1 209 ? -13.156 7.860 -4.535 1.00 85.62 209 LEU A O 1
ATOM 1682 N N . PHE A 1 210 ? -15.221 8.735 -4.559 1.00 85.69 210 PHE A N 1
ATOM 1683 C CA . PHE A 1 210 ? -15.402 8.615 -6.001 1.00 85.69 210 PHE A CA 1
ATOM 1684 C C . PHE A 1 210 ? -14.446 9.540 -6.767 1.00 85.69 210 PHE A C 1
ATOM 1686 O O . PHE A 1 210 ? -13.751 9.089 -7.677 1.00 85.69 210 PHE A O 1
ATOM 1693 N N . VAL A 1 211 ? -14.350 10.814 -6.365 1.00 86.00 211 VAL A N 1
ATOM 1694 C CA . VAL A 1 211 ? -13.398 11.774 -6.951 1.00 86.00 211 VAL A CA 1
ATOM 1695 C C . VAL A 1 211 ? -11.957 11.310 -6.732 1.00 86.00 211 VAL A C 1
ATOM 1697 O O . VAL A 1 211 ? -11.158 11.341 -7.665 1.00 86.00 211 VAL A O 1
ATOM 1700 N N . LEU A 1 212 ? -11.625 10.824 -5.536 1.00 86.75 212 LEU A N 1
ATOM 1701 C CA . LEU A 1 212 ? -10.303 10.291 -5.217 1.00 86.75 212 LEU A CA 1
ATOM 1702 C C . LEU A 1 212 ? -9.958 9.087 -6.102 1.00 86.75 212 LEU A C 1
ATOM 1704 O O . LEU A 1 212 ? -8.875 9.051 -6.683 1.00 86.75 212 LEU A O 1
ATOM 1708 N N . ASN A 1 213 ? -10.886 8.139 -6.257 1.00 86.06 213 ASN A N 1
ATOM 1709 C CA . ASN A 1 213 ? -10.712 6.986 -7.137 1.00 86.06 213 ASN A CA 1
ATOM 1710 C C . ASN A 1 213 ? -10.458 7.438 -8.582 1.00 86.06 213 ASN A C 1
ATOM 1712 O O . ASN A 1 213 ? -9.505 7.000 -9.222 1.00 86.06 213 ASN A O 1
ATOM 1716 N N . PHE A 1 214 ? -11.260 8.384 -9.073 1.00 85.69 214 PHE A N 1
ATOM 1717 C CA . PHE A 1 214 ? -11.116 8.937 -10.415 1.00 85.69 214 PHE A CA 1
ATOM 1718 C C . PHE A 1 214 ? -9.752 9.608 -10.631 1.00 85.69 214 PHE A C 1
ATOM 1720 O O . PHE A 1 214 ? -9.108 9.374 -11.653 1.00 85.69 214 PHE A O 1
ATOM 1727 N N . LEU A 1 215 ? -9.267 10.380 -9.653 1.00 87.00 215 LEU A N 1
ATOM 1728 C CA . LEU A 1 215 ? -7.940 11.002 -9.694 1.00 87.00 215 LEU A CA 1
ATOM 1729 C C . LEU A 1 215 ? -6.814 9.963 -9.716 1.00 87.00 215 LEU A C 1
ATOM 1731 O O . LEU A 1 215 ? -5.864 10.118 -10.483 1.00 87.00 215 LEU A O 1
ATOM 1735 N N . ILE A 1 216 ? -6.922 8.895 -8.918 1.00 83.50 216 ILE A N 1
ATOM 1736 C CA . ILE A 1 216 ? -5.940 7.800 -8.902 1.00 83.50 216 ILE A CA 1
ATOM 1737 C C . ILE A 1 216 ? -5.910 7.093 -10.262 1.00 83.50 216 ILE A C 1
ATOM 1739 O O . ILE A 1 216 ? -4.831 6.879 -10.818 1.00 83.50 216 ILE A O 1
ATOM 1743 N N . VAL A 1 217 ? -7.079 6.769 -10.825 1.00 83.81 217 VAL A N 1
ATOM 1744 C CA . VAL A 1 217 ? -7.187 6.093 -12.125 1.00 83.81 217 VAL A CA 1
ATOM 1745 C C . VAL A 1 217 ? -6.636 6.973 -13.244 1.00 83.81 217 VAL A C 1
ATOM 1747 O O . VAL A 1 217 ? -5.775 6.521 -13.996 1.00 83.81 217 VAL A O 1
ATOM 1750 N N . ILE A 1 218 ? -7.058 8.238 -13.340 1.00 85.00 218 ILE A N 1
ATOM 1751 C CA . ILE A 1 218 ? -6.539 9.168 -14.355 1.00 85.00 218 ILE A CA 1
ATOM 1752 C C . ILE A 1 218 ? -5.034 9.358 -14.199 1.00 85.00 218 ILE A C 1
ATOM 1754 O O . ILE A 1 218 ? -4.307 9.282 -15.189 1.00 85.00 218 ILE A O 1
ATOM 1758 N N . GLY A 1 219 ? -4.554 9.573 -12.973 1.00 80.19 219 GLY A N 1
ATOM 1759 C CA . GLY A 1 219 ? -3.131 9.730 -12.696 1.00 80.19 219 GLY A CA 1
ATOM 1760 C C . GLY A 1 219 ? -2.329 8.516 -13.159 1.00 80.19 219 GLY A C 1
ATOM 1761 O O . GLY A 1 219 ? -1.340 8.666 -13.877 1.00 80.19 219 GLY A O 1
ATOM 1762 N N . GLY A 1 220 ? -2.786 7.306 -12.829 1.00 74.69 220 GLY A N 1
ATOM 1763 C CA . GLY A 1 220 ? -2.127 6.077 -13.265 1.00 74.69 220 GLY A CA 1
ATOM 1764 C C . GLY A 1 220 ? -2.177 5.874 -14.784 1.00 74.69 220 GLY A C 1
ATOM 1765 O O . GLY A 1 220 ? -1.182 5.450 -15.373 1.00 74.69 220 GLY A O 1
ATOM 1766 N N . VAL A 1 221 ? -3.277 6.251 -15.443 1.00 80.06 221 VAL A N 1
ATOM 1767 C CA . VAL A 1 221 ? -3.396 6.228 -16.910 1.00 80.06 221 VAL A CA 1
ATOM 1768 C C . VAL A 1 221 ? -2.399 7.194 -17.558 1.00 80.06 221 VAL A C 1
ATOM 1770 O O . VAL A 1 221 ? -1.643 6.779 -18.436 1.00 80.06 221 VAL A O 1
ATOM 1773 N N . ILE A 1 222 ? -2.335 8.452 -17.103 1.00 80.00 222 ILE A N 1
ATOM 1774 C CA . ILE A 1 222 ? -1.404 9.469 -17.624 1.00 80.00 222 ILE A CA 1
ATOM 1775 C C . ILE A 1 222 ? 0.047 9.013 -17.460 1.00 80.00 222 ILE A C 1
ATOM 1777 O O . ILE A 1 222 ? 0.827 9.100 -18.413 1.00 80.00 222 ILE A O 1
ATOM 1781 N N . ILE A 1 223 ? 0.411 8.503 -16.278 1.00 73.12 223 ILE A N 1
ATOM 1782 C CA . ILE A 1 223 ? 1.762 7.993 -16.014 1.00 73.12 223 ILE A CA 1
ATOM 1783 C C . ILE A 1 223 ? 2.078 6.844 -16.972 1.00 73.12 223 ILE A C 1
ATOM 1785 O O . ILE A 1 223 ? 3.118 6.870 -17.621 1.00 73.12 223 ILE A O 1
ATOM 1789 N N . THR A 1 224 ? 1.158 5.891 -17.138 1.00 72.44 224 THR A N 1
ATOM 1790 C CA . THR A 1 224 ? 1.362 4.730 -18.017 1.00 72.44 224 THR A CA 1
ATOM 1791 C C . THR A 1 224 ? 1.560 5.146 -19.476 1.00 72.44 224 THR A C 1
ATOM 1793 O O . THR A 1 224 ? 2.523 4.713 -20.109 1.00 72.44 224 THR A O 1
ATOM 1796 N N . PHE A 1 225 ? 0.711 6.031 -20.010 1.00 76.94 225 PHE A N 1
ATOM 1797 C CA . PHE A 1 225 ? 0.865 6.543 -21.376 1.00 76.94 225 PHE A CA 1
ATOM 1798 C C . PHE A 1 225 ? 2.165 7.328 -21.561 1.00 76.94 225 PHE A C 1
ATOM 1800 O O . PHE A 1 225 ? 2.849 7.144 -22.567 1.00 76.94 225 PHE A O 1
ATOM 1807 N N . THR A 1 226 ? 2.540 8.157 -20.584 1.00 72.00 226 THR A N 1
ATOM 1808 C CA . THR A 1 226 ? 3.800 8.915 -20.619 1.00 72.00 226 THR A CA 1
ATOM 1809 C C . THR A 1 226 ? 5.004 7.973 -20.620 1.00 72.00 226 THR A C 1
ATOM 1811 O O . THR A 1 226 ? 5.928 8.158 -21.409 1.00 72.00 226 THR A O 1
ATOM 1814 N N . THR A 1 227 ? 4.986 6.925 -19.791 1.00 71.19 227 THR A N 1
ATOM 1815 C CA . THR A 1 227 ? 6.043 5.908 -19.759 1.00 71.19 227 THR A CA 1
ATOM 1816 C C . THR A 1 227 ? 6.146 5.166 -21.088 1.00 71.19 227 THR A C 1
ATOM 1818 O O . THR A 1 227 ? 7.248 5.045 -21.616 1.00 71.19 227 THR A O 1
ATOM 1821 N N . ILE A 1 228 ? 5.024 4.723 -21.667 1.00 74.88 228 ILE A N 1
ATOM 1822 C CA . ILE A 1 228 ? 5.009 4.059 -22.981 1.00 74.88 228 ILE A CA 1
ATOM 1823 C C . ILE A 1 228 ? 5.566 4.996 -24.061 1.00 74.88 228 ILE A C 1
ATOM 1825 O O . ILE A 1 228 ? 6.420 4.590 -24.846 1.00 74.88 228 ILE A O 1
ATOM 1829 N N . TRP A 1 229 ? 5.133 6.259 -24.080 1.00 78.81 229 TRP A N 1
ATOM 1830 C CA . TRP A 1 229 ? 5.602 7.255 -25.044 1.00 78.81 229 TRP A CA 1
ATOM 1831 C C . TRP A 1 229 ? 7.113 7.504 -24.945 1.00 78.81 229 TRP A C 1
ATOM 1833 O O . TRP A 1 229 ? 7.803 7.515 -25.967 1.00 78.81 229 TRP A O 1
ATOM 1843 N N . LEU A 1 230 ? 7.647 7.643 -23.726 1.00 73.06 230 LEU A N 1
ATOM 1844 C CA . LEU A 1 230 ? 9.088 7.775 -23.490 1.00 73.06 230 LEU A CA 1
ATOM 1845 C C . LEU A 1 230 ? 9.851 6.533 -23.958 1.00 73.06 230 LEU A C 1
ATOM 1847 O O . LEU A 1 230 ? 10.891 6.658 -24.600 1.00 73.06 230 LEU A O 1
ATOM 1851 N N . LEU A 1 231 ? 9.326 5.341 -23.682 1.00 73.38 231 LEU A N 1
ATOM 1852 C CA . LEU A 1 231 ? 9.965 4.081 -24.049 1.00 73.38 231 LEU A CA 1
ATOM 1853 C C . LEU A 1 231 ? 10.032 3.918 -25.577 1.00 73.38 231 LEU A C 1
ATOM 1855 O O . LEU A 1 231 ? 11.090 3.586 -26.110 1.00 73.38 231 LEU A O 1
ATOM 1859 N N . ILE A 1 232 ? 8.956 4.265 -26.294 1.00 81.06 232 ILE A N 1
ATOM 1860 C CA . ILE A 1 232 ? 8.938 4.314 -27.766 1.00 81.06 232 ILE A CA 1
ATOM 1861 C C . ILE A 1 232 ? 9.984 5.305 -28.295 1.00 81.06 232 ILE A C 1
ATOM 1863 O O . ILE A 1 232 ? 10.724 4.976 -29.221 1.00 81.06 232 ILE A O 1
ATOM 1867 N N . ARG A 1 233 ? 10.084 6.507 -27.705 1.00 78.12 233 ARG A N 1
ATOM 1868 C CA . ARG A 1 233 ? 11.083 7.517 -28.099 1.00 78.12 233 ARG A CA 1
ATOM 1869 C C . ARG A 1 233 ? 12.512 7.018 -27.912 1.00 78.12 233 ARG A C 1
ATOM 1871 O O . ARG A 1 233 ? 13.329 7.211 -28.806 1.00 78.12 233 ARG A O 1
ATOM 1878 N N . VAL A 1 234 ? 12.803 6.368 -26.788 1.00 76.56 234 VAL A N 1
ATOM 1879 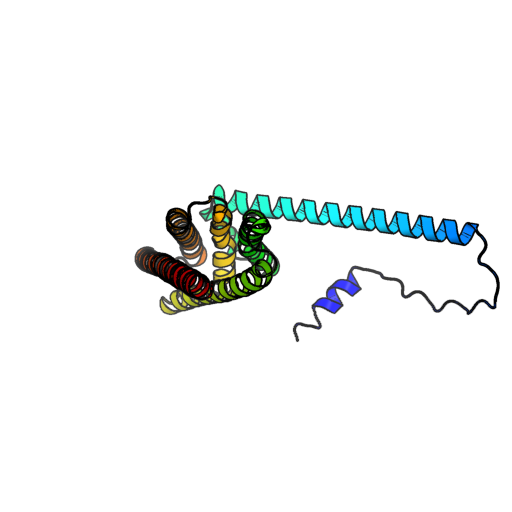C CA . VAL A 1 234 ? 14.126 5.796 -26.508 1.00 76.56 234 VAL A CA 1
ATOM 1880 C C . VAL A 1 234 ? 14.467 4.712 -27.531 1.00 76.56 234 VAL A C 1
ATOM 1882 O O . VAL A 1 234 ? 15.530 4.786 -28.139 1.00 76.56 234 VAL A O 1
ATOM 1885 N N . ILE A 1 235 ? 13.558 3.766 -27.794 1.00 80.75 235 ILE A N 1
ATOM 1886 C CA . ILE A 1 235 ? 13.769 2.718 -28.810 1.00 80.75 235 ILE A CA 1
ATOM 1887 C C . ILE A 1 235 ? 14.034 3.336 -30.185 1.00 80.75 235 ILE A C 1
ATOM 1889 O O . ILE A 1 235 ? 14.966 2.925 -30.871 1.00 80.75 235 ILE A O 1
ATOM 1893 N N . PHE A 1 236 ? 13.244 4.336 -30.580 1.00 85.81 236 PHE A N 1
ATOM 1894 C CA . PHE A 1 236 ? 13.399 4.999 -31.872 1.00 85.81 236 PHE A CA 1
ATOM 1895 C C . PHE A 1 236 ? 14.759 5.699 -32.006 1.00 85.81 236 PHE A C 1
ATOM 1897 O O . PHE A 1 236 ? 15.409 5.571 -33.038 1.00 85.81 236 PHE A O 1
ATOM 1904 N N . LEU A 1 237 ? 15.224 6.387 -30.958 1.00 83.31 237 LEU A N 1
ATOM 1905 C CA . LEU A 1 237 ? 16.544 7.026 -30.941 1.00 83.31 237 LEU A CA 1
ATOM 1906 C C . LEU A 1 237 ? 17.684 6.002 -31.028 1.00 83.31 237 LEU A C 1
ATOM 1908 O O . LEU A 1 237 ? 18.631 6.216 -31.778 1.00 83.31 237 LEU A O 1
ATOM 1912 N N . PHE A 1 238 ? 17.578 4.874 -30.318 1.00 80.69 238 PHE A N 1
ATOM 1913 C CA . PHE A 1 238 ? 18.553 3.785 -30.431 1.00 80.69 238 PHE A CA 1
ATOM 1914 C C . PHE A 1 238 ? 18.569 3.177 -31.838 1.00 80.69 238 PHE A C 1
ATOM 1916 O O . PHE A 1 238 ? 19.644 2.968 -32.396 1.00 80.69 238 PHE A O 1
ATOM 1923 N N . ALA A 1 239 ? 17.399 2.953 -32.440 1.00 81.38 239 ALA A N 1
ATOM 1924 C CA . ALA A 1 239 ? 17.284 2.413 -33.794 1.00 81.38 239 ALA A CA 1
ATOM 1925 C C . ALA A 1 239 ? 17.858 3.349 -34.872 1.00 81.38 239 ALA A C 1
ATOM 1927 O O . ALA A 1 239 ? 18.312 2.867 -35.898 1.00 81.38 239 ALA A O 1
ATOM 1928 N N . GLN A 1 240 ? 17.856 4.669 -34.650 1.00 81.62 240 GLN A N 1
ATOM 1929 C CA . GLN A 1 240 ? 18.496 5.639 -35.550 1.00 81.62 240 GLN A CA 1
ATOM 1930 C C . GLN A 1 240 ? 20.023 5.712 -35.397 1.00 81.62 240 GLN A C 1
ATOM 1932 O O . GLN A 1 240 ? 20.691 6.259 -36.270 1.00 81.62 240 GLN A O 1
ATOM 1937 N N . SER A 1 241 ? 20.568 5.226 -34.278 1.00 79.00 241 SER A N 1
ATOM 1938 C CA . SER A 1 241 ? 22.007 5.261 -33.979 1.00 79.00 241 SER A CA 1
ATOM 1939 C C . SER A 1 241 ? 22.780 4.005 -34.408 1.00 79.00 241 SER A C 1
ATOM 1941 O O . SER A 1 241 ? 24.005 3.988 -34.288 1.00 79.00 241 SER A O 1
ATOM 1943 N N . LEU A 1 242 ? 22.065 2.973 -34.871 1.00 68.50 242 LEU A N 1
ATOM 1944 C CA . LEU A 1 242 ? 22.568 1.695 -35.392 1.00 68.50 242 LEU A CA 1
ATOM 1945 C C . LEU A 1 242 ? 22.572 1.709 -36.924 1.00 68.50 242 LEU A C 1
ATOM 1947 O O . LEU A 1 242 ? 23.537 1.157 -37.495 1.00 68.50 242 LEU A O 1
#

Foldseek 3Di:
DVVPVVVVVVCVVDPDPPDPDDPDDPDDDDPPVVVVVVVVVVVVVVVVVVVVVVVVVVVVVVVLVVLLCCCVPPLLVSLLVLLPDDDDPVLVVLLLCLLLVLLVLVCVVCVVVDPPVSVVVSVVSSVVVVVVLVVVLVVVVVVLVVQVQPGDSSLSSSLSSSLSNLSNVSNDPDQLVSQLSSLVSSLVSSLSNCCNNSVGDSVVSVVVSVVSSVCSNVVSVVVVVVVVVVVVVVVVVVVVVD

Sequence (242 aa):
MVHVFFHETITRNYNIPFYHSYPAFPGGEAPNGLRESMSNTLTTNTMKDLSILQKNVANFVRRYAEIVHGILTDPVLFFQNQGGKTDLAEPTIFAFINILFPKLFYALLFAPITLGLSFLALTISFFINICLFIGVTGLIYAFTVFFGRREDFLVTYRCTAYASVAFLAWLIPIPFANLVIFSSVFCILLFFAINENQQLNETPAVVFLFVLNFLIVIGGVIITFTTIWLLIRVIFLFAQSL

pLDDT: mean 72.61, std 15.75, range [30.36, 89.94]

Secondary structure (DSSP, 8-state):
--TTHHHHHHHHH-------------S-PPPHHHHHHHHHHHHHHHHHHHHHHHHHHHHHHHHHHHHHHHHHH-HHHHHHHHHT----HHHHHHHHHHHHHHHHHHHHHHTTT-TTHHHHHHHHHHHHHHHHHHHHHHHHHHHHHHTT----HHHHHHHHHHHGGGGGGGGSS-HHHHHHHHHHHHHHHHHHHHHHHH---HHHHHHHHHHHHHHHHHHHHHHHHHHHHHHHHHHHHHHH--

Radius of gyration: 25.14 Å; chains: 1; bounding box: 76×47×67 Å